Protein AF-A0A2V8TPU8-F1 (afdb_monomer_lite)

Sequence (215 aa):
ECVEGFLWSLACDETYRRIGLKLYDRFPVDLFAVYFGGVDVASHRFWKFAHPDAMPYGVSPRETAVLGRVIDEYYVYVDGLLGEYLDRLGPGDTLVVLSDHGFKPVLFPGKPTTSGHHRLEGIIGFYGRGVKAGGKIGDAGLLDVLPTLLDLLDVPIAKDLEGHVMRDALDEDFKKRHPPSVVDTYGGVERPAAPTQTELDRNVLERLRSLGYIN

pLDDT: mean 90.1, std 12.85, range [44.56, 98.5]

Structure (mmCIF, N/CA/C/O backbone):
data_AF-A0A2V8TPU8-F1
#
_entry.id   AF-A0A2V8TPU8-F1
#
loop_
_atom_site.group_PDB
_atom_site.id
_atom_site.type_symbol
_atom_site.label_atom_id
_atom_site.label_alt_id
_atom_site.label_comp_id
_atom_site.label_asym_id
_atom_site.label_entity_id
_atom_site.label_seq_id
_atom_site.pdbx_PDB_ins_code
_atom_site.Cartn_x
_atom_site.Cartn_y
_atom_site.Cartn_z
_atom_site.occupancy
_atom_site.B_iso_or_equiv
_atom_site.auth_seq_id
_atom_site.auth_comp_id
_atom_site.auth_asym_id
_atom_site.auth_atom_id
_atom_site.pdbx_PDB_model_num
ATOM 1 N N . GLU A 1 1 ? 22.116 -6.764 -15.577 1.00 79.69 1 GLU A N 1
ATOM 2 C CA . GLU A 1 1 ? 21.932 -5.657 -14.614 1.00 79.69 1 GLU A CA 1
ATOM 3 C C . GLU A 1 1 ? 20.493 -5.441 -14.120 1.00 79.69 1 GLU A C 1
ATOM 5 O O . GLU A 1 1 ? 20.247 -5.774 -12.968 1.00 79.69 1 GLU A O 1
ATOM 10 N N . CYS A 1 2 ? 19.526 -4.928 -14.913 1.00 84.44 2 CYS A N 1
ATOM 11 C CA . CYS A 1 2 ? 18.152 -4.689 -14.401 1.00 84.44 2 CYS A CA 1
ATOM 12 C C . CYS A 1 2 ? 17.518 -5.947 -13.786 1.00 84.44 2 CYS A C 1
ATOM 14 O O . CYS A 1 2 ? 16.989 -5.879 -12.683 1.00 84.44 2 CYS A O 1
ATOM 16 N N . VAL A 1 3 ? 17.616 -7.088 -14.475 1.00 87.56 3 VAL A N 1
ATOM 17 C CA . VAL A 1 3 ? 17.074 -8.373 -14.003 1.00 87.56 3 VAL A CA 1
ATOM 18 C C . VAL A 1 3 ? 17.790 -8.852 -12.738 1.00 87.56 3 VAL A C 1
ATOM 20 O O . VAL A 1 3 ? 17.139 -9.159 -11.749 1.00 87.56 3 VAL A O 1
ATOM 23 N N . GLU A 1 4 ? 19.122 -8.857 -12.722 1.00 86.94 4 GLU A N 1
ATOM 24 C CA . GLU A 1 4 ? 19.905 -9.317 -11.562 1.00 86.94 4 GLU A CA 1
ATOM 25 C C . GLU A 1 4 ? 19.620 -8.481 -10.309 1.00 86.94 4 GLU A C 1
ATOM 27 O O . GLU A 1 4 ? 19.392 -9.034 -9.236 1.00 86.94 4 GLU A O 1
ATOM 32 N N . GLY A 1 5 ? 19.549 -7.152 -10.449 1.00 81.19 5 GLY A N 1
ATOM 33 C CA . GLY A 1 5 ? 19.227 -6.249 -9.344 1.00 81.19 5 GLY A CA 1
ATOM 34 C C . GLY A 1 5 ? 17.760 -6.286 -8.899 1.00 81.19 5 GLY A C 1
ATOM 35 O O . GLY A 1 5 ? 17.416 -5.665 -7.896 1.00 81.19 5 GLY A O 1
ATOM 36 N N . PHE A 1 6 ? 16.901 -6.981 -9.644 1.00 91.50 6 PHE A N 1
ATOM 37 C CA . PHE A 1 6 ? 15.493 -7.205 -9.327 1.00 91.50 6 PHE A CA 1
ATOM 38 C C . PHE A 1 6 ? 15.260 -8.539 -8.604 1.00 91.50 6 PHE A C 1
ATOM 40 O O . PHE A 1 6 ? 14.419 -8.598 -7.709 1.00 91.50 6 PHE A O 1
ATOM 47 N N . LEU A 1 7 ? 16.038 -9.584 -8.917 1.00 91.88 7 LEU A N 1
ATOM 48 C CA . LEU A 1 7 ? 15.889 -10.916 -8.310 1.00 91.88 7 LEU A CA 1
ATOM 49 C C . LEU A 1 7 ? 15.962 -10.892 -6.778 1.00 91.88 7 LEU A C 1
ATOM 51 O O . LEU A 1 7 ? 15.219 -11.617 -6.121 1.00 91.88 7 LEU A O 1
ATOM 55 N N . TRP A 1 8 ? 16.815 -10.035 -6.208 1.00 92.38 8 TRP A N 1
ATOM 56 C CA . TRP A 1 8 ? 16.877 -9.830 -4.758 1.00 92.38 8 TRP A CA 1
ATOM 57 C C . TRP A 1 8 ? 15.529 -9.373 -4.184 1.00 92.38 8 TRP A C 1
ATOM 59 O O . TRP A 1 8 ? 15.087 -9.908 -3.173 1.00 92.38 8 TRP A O 1
ATOM 69 N N . SER A 1 9 ? 14.846 -8.439 -4.851 1.00 92.31 9 SER A N 1
ATOM 70 C CA . SER A 1 9 ? 13.572 -7.903 -4.366 1.00 92.31 9 SER A CA 1
ATOM 71 C C . SER A 1 9 ? 12.464 -8.945 -4.427 1.00 92.31 9 SER A C 1
ATOM 73 O O . SER A 1 9 ? 11.684 -9.063 -3.489 1.00 92.31 9 SER A O 1
ATOM 75 N N . LEU A 1 10 ? 12.434 -9.744 -5.497 1.00 94.75 10 LEU A N 1
ATOM 76 C CA . LEU A 1 10 ? 11.518 -10.877 -5.602 1.00 94.75 10 LEU A CA 1
ATOM 77 C C . LEU A 1 10 ? 11.761 -11.905 -4.487 1.00 94.75 10 LEU A C 1
ATOM 79 O O . LEU A 1 10 ? 10.810 -12.382 -3.874 1.00 94.75 10 LEU A O 1
ATOM 83 N N . ALA A 1 11 ? 13.024 -12.215 -4.184 1.00 95.88 11 ALA A N 1
ATOM 84 C CA . ALA A 1 11 ? 13.369 -13.120 -3.090 1.00 95.88 11 ALA A CA 1
ATOM 85 C C . ALA A 1 11 ? 12.986 -12.553 -1.709 1.00 95.88 11 ALA A C 1
ATOM 87 O O . ALA A 1 11 ? 12.546 -13.310 -0.839 1.00 95.88 11 ALA A O 1
ATOM 88 N N . CYS A 1 12 ? 13.127 -11.239 -1.503 1.00 95.50 12 CYS A N 1
ATOM 89 C CA . CYS A 1 12 ? 12.674 -10.559 -0.291 1.00 95.50 12 CYS A CA 1
ATOM 90 C C . CYS A 1 12 ? 11.156 -10.654 -0.121 1.00 95.50 12 CYS A C 1
ATOM 92 O O . CYS A 1 12 ? 10.712 -11.110 0.929 1.00 95.50 12 CYS A O 1
ATOM 94 N N . ASP A 1 13 ? 10.373 -10.316 -1.147 1.00 97.31 13 ASP A N 1
ATOM 95 C CA . ASP A 1 13 ? 8.909 -10.364 -1.059 1.00 97.31 13 ASP A CA 1
ATOM 96 C C . ASP A 1 13 ? 8.398 -11.800 -0.852 1.00 97.31 13 ASP A C 1
ATOM 98 O O . ASP A 1 13 ? 7.512 -12.019 -0.031 1.00 97.31 13 ASP A O 1
ATOM 102 N N . GLU A 1 14 ? 9.002 -12.811 -1.487 1.00 97.75 14 GLU A N 1
ATOM 103 C CA . GLU A 1 14 ? 8.671 -14.223 -1.223 1.00 97.75 14 GLU A CA 1
ATOM 104 C C . GLU A 1 14 ? 9.040 -14.649 0.213 1.00 97.75 14 GLU A C 1
ATOM 106 O O . GLU A 1 14 ? 8.333 -15.433 0.854 1.00 97.75 14 GLU A O 1
ATOM 111 N N . THR A 1 15 ? 10.133 -14.113 0.759 1.00 97.75 15 THR A N 1
ATOM 112 C CA . THR A 1 15 ? 10.514 -14.345 2.160 1.00 97.75 15 THR A CA 1
ATOM 113 C C . THR A 1 15 ? 9.493 -13.715 3.107 1.00 97.75 15 THR A C 1
ATOM 115 O O . THR A 1 15 ? 9.029 -14.378 4.040 1.00 97.75 15 THR A O 1
ATOM 118 N N . TYR A 1 16 ? 9.100 -12.465 2.853 1.00 97.75 16 TYR A N 1
ATOM 119 C CA . TYR A 1 16 ? 8.099 -11.749 3.642 1.00 97.75 16 TYR A CA 1
ATOM 120 C C . TYR A 1 16 ? 6.718 -12.377 3.535 1.00 97.75 16 TYR A C 1
ATOM 122 O O . TYR A 1 16 ? 6.052 -12.499 4.557 1.00 97.75 16 TYR A O 1
ATOM 130 N N . ARG A 1 17 ? 6.331 -12.888 2.363 1.00 98.00 17 ARG A N 1
ATOM 131 C CA . ARG A 1 17 ? 5.113 -13.682 2.181 1.00 98.00 17 ARG A CA 1
ATOM 132 C C . ARG A 1 17 ? 5.113 -14.886 3.119 1.00 98.00 17 ARG A C 1
ATOM 134 O O . ARG A 1 17 ? 4.208 -15.040 3.933 1.00 98.00 17 ARG A O 1
ATOM 141 N N . ARG A 1 18 ? 6.142 -15.739 3.052 1.00 98.31 18 ARG A N 1
ATOM 142 C CA . ARG A 1 18 ? 6.198 -16.985 3.844 1.00 98.31 18 ARG A CA 1
ATOM 143 C C . ARG A 1 18 ? 6.242 -16.728 5.344 1.00 98.31 18 ARG A C 1
ATOM 145 O O . ARG A 1 18 ? 5.566 -17.417 6.107 1.00 98.31 18 ARG A O 1
ATOM 152 N N . ILE A 1 19 ? 7.065 -15.773 5.774 1.00 98.25 19 ILE A N 1
ATOM 153 C CA . ILE A 1 19 ? 7.165 -15.403 7.189 1.00 98.25 19 ILE A CA 1
ATOM 154 C C . ILE A 1 19 ? 5.858 -14.757 7.640 1.00 98.25 19 ILE A C 1
ATOM 156 O O . ILE A 1 19 ? 5.322 -15.150 8.670 1.00 98.25 19 ILE A O 1
ATOM 160 N N . GLY A 1 20 ? 5.332 -13.821 6.854 1.00 98.06 20 GLY A N 1
ATOM 161 C CA . GLY A 1 20 ? 4.106 -13.093 7.135 1.00 98.06 20 GLY A CA 1
ATOM 162 C C . GLY A 1 20 ? 2.920 -14.030 7.322 1.00 98.06 20 GLY A C 1
ATOM 163 O O . GLY A 1 20 ? 2.297 -13.990 8.375 1.00 98.06 20 GLY A O 1
ATOM 164 N N . LEU A 1 21 ? 2.664 -14.932 6.372 1.00 97.94 21 LEU A N 1
ATOM 165 C CA . LEU A 1 21 ? 1.588 -15.926 6.484 1.00 97.94 21 LEU A CA 1
ATOM 166 C C . LEU A 1 21 ? 1.769 -16.828 7.708 1.00 97.94 21 LEU A C 1
ATOM 168 O O . LEU A 1 21 ? 0.827 -17.057 8.457 1.00 97.94 21 LEU A O 1
ATOM 172 N N . LYS A 1 22 ? 2.997 -17.284 7.980 1.00 98.19 22 LYS A N 1
ATOM 173 C CA . LYS A 1 22 ? 3.276 -18.105 9.166 1.00 98.19 22 LYS A CA 1
ATOM 174 C C . LYS A 1 22 ? 3.030 -17.357 10.479 1.00 98.19 22 LYS A C 1
ATOM 176 O O . LYS A 1 22 ? 2.625 -17.982 11.455 1.00 98.19 22 LYS A O 1
ATOM 181 N N . LEU A 1 23 ? 3.349 -16.064 10.540 1.00 98.06 23 LEU A N 1
ATOM 182 C CA . LEU A 1 23 ? 3.097 -15.237 11.719 1.00 98.06 23 LEU A CA 1
ATOM 183 C C . LEU A 1 23 ? 1.601 -14.957 11.874 1.00 98.06 23 LEU A C 1
ATOM 185 O O . LEU A 1 23 ? 1.092 -15.114 12.980 1.00 98.06 23 LEU A O 1
ATOM 189 N N . TYR A 1 24 ? 0.919 -14.630 10.776 1.00 97.31 24 TYR A N 1
ATOM 190 C CA . TYR A 1 24 ? -0.522 -14.395 10.727 1.00 97.31 24 TYR A CA 1
ATOM 191 C C . TYR A 1 24 ? -1.308 -15.617 11.220 1.00 97.31 24 TYR A C 1
ATOM 193 O O . TYR A 1 24 ? -2.112 -15.509 12.137 1.00 97.31 24 TYR A O 1
ATOM 201 N N . ASP A 1 25 ? -0.988 -16.807 10.702 1.00 96.06 25 ASP A N 1
ATOM 202 C CA . ASP A 1 25 ? -1.668 -18.055 11.075 1.00 96.06 25 ASP A CA 1
ATOM 203 C C . ASP A 1 25 ? -1.378 -18.486 12.528 1.00 96.06 25 ASP A C 1
ATOM 205 O O . ASP A 1 25 ? -2.103 -19.298 13.105 1.00 96.06 25 ASP A O 1
ATOM 209 N N . ARG A 1 26 ? -0.284 -17.997 13.130 1.00 97.44 26 ARG A N 1
ATOM 210 C CA . ARG A 1 26 ? 0.189 -18.453 14.447 1.00 97.44 26 ARG A CA 1
ATOM 211 C C . ARG A 1 26 ? -0.215 -17.541 15.596 1.00 97.44 26 ARG A C 1
ATOM 213 O O . ARG A 1 26 ? -0.401 -18.041 16.707 1.00 97.44 26 ARG A O 1
ATOM 220 N N . PHE A 1 27 ? -0.243 -16.232 15.378 1.00 96.56 27 PHE A N 1
ATOM 221 C CA . PHE A 1 27 ? -0.389 -15.257 16.451 1.00 96.56 27 PHE A CA 1
ATOM 222 C C . PHE A 1 27 ? -1.703 -14.486 16.304 1.00 96.56 27 PHE A C 1
ATOM 224 O O . PHE A 1 27 ? -1.847 -13.740 15.340 1.00 96.56 27 PHE A O 1
ATOM 231 N N . PRO A 1 28 ? -2.636 -14.610 17.267 1.00 93.06 28 PRO A N 1
ATOM 232 C CA . PRO A 1 28 ? -3.817 -13.762 17.297 1.00 93.06 28 PRO A CA 1
ATOM 233 C C . PRO A 1 28 ? -3.394 -12.361 17.748 1.00 93.06 28 PRO A C 1
ATOM 235 O O . PRO A 1 28 ? -2.993 -12.168 18.896 1.00 93.06 28 PRO A O 1
ATOM 238 N N . VAL A 1 29 ? -3.436 -11.403 16.829 1.00 95.62 29 VAL A N 1
ATOM 239 C CA . VAL A 1 29 ? -3.105 -9.997 17.081 1.00 95.62 29 VAL A CA 1
ATOM 240 C C . VAL A 1 29 ? -4.259 -9.116 16.625 1.00 95.62 29 VAL A C 1
ATOM 242 O O . VAL A 1 29 ? -4.926 -9.442 15.647 1.00 95.62 29 VAL A O 1
ATOM 245 N N . ASP A 1 30 ? -4.464 -7.986 17.300 1.00 95.75 30 ASP A N 1
ATOM 246 C CA . ASP A 1 30 ? -5.492 -7.012 16.908 1.00 95.75 30 ASP A CA 1
ATOM 247 C C . ASP A 1 30 ? -5.081 -6.220 15.654 1.00 95.75 30 ASP A C 1
ATOM 249 O O . ASP A 1 30 ? -5.927 -5.772 14.887 1.00 95.75 30 AS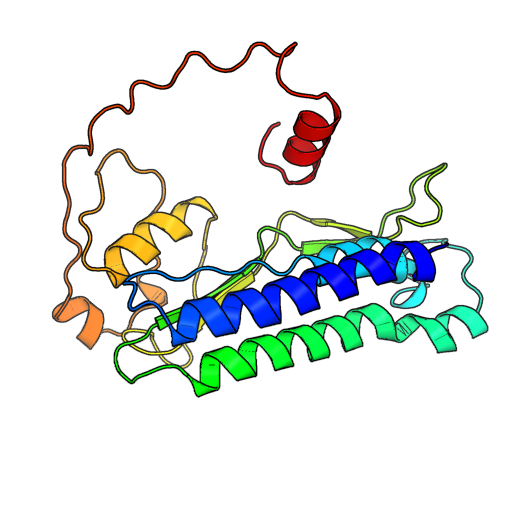P A O 1
ATOM 253 N N . LEU A 1 31 ? -3.770 -6.088 15.407 1.00 97.06 31 LEU A N 1
ATOM 254 C CA . LEU A 1 31 ? -3.202 -5.465 14.213 1.00 97.06 31 LEU A CA 1
ATOM 255 C C . LEU A 1 31 ? -2.049 -6.311 13.666 1.00 97.06 31 LEU A C 1
ATOM 257 O O . LEU A 1 31 ? -1.047 -6.537 14.347 1.00 97.06 31 LEU A O 1
ATOM 261 N N . PHE A 1 32 ? -2.166 -6.715 12.403 1.00 97.69 32 PHE A N 1
ATOM 262 C CA . PHE A 1 32 ? -1.094 -7.348 11.642 1.00 97.69 32 PHE A CA 1
ATOM 263 C C . PHE A 1 32 ? -0.738 -6.485 10.431 1.00 97.69 32 PHE A C 1
ATOM 265 O O . PHE A 1 32 ? -1.624 -6.056 9.696 1.00 97.69 32 PHE A O 1
ATOM 272 N N . ALA A 1 33 ? 0.555 -6.261 10.197 1.00 97.38 33 ALA A N 1
ATOM 273 C CA . ALA A 1 33 ? 1.043 -5.512 9.045 1.00 97.38 33 ALA A CA 1
ATOM 274 C C . ALA A 1 33 ? 2.193 -6.257 8.361 1.00 97.38 33 ALA A C 1
ATOM 276 O O . ALA A 1 33 ? 3.093 -6.786 9.015 1.00 97.38 33 ALA A O 1
ATOM 277 N N . VAL A 1 34 ? 2.173 -6.259 7.030 1.00 97.19 34 VAL A N 1
ATOM 278 C CA . VAL A 1 34 ? 3.234 -6.789 6.172 1.00 97.19 34 VAL A CA 1
ATOM 279 C C . VAL A 1 34 ? 3.505 -5.789 5.053 1.00 97.19 34 VAL A C 1
ATOM 281 O O . VAL A 1 34 ? 2.592 -5.114 4.585 1.00 97.19 34 VAL A O 1
ATOM 284 N N . TYR A 1 35 ? 4.766 -5.675 4.647 1.00 96.75 35 TYR A N 1
ATOM 285 C CA . TYR A 1 35 ? 5.213 -4.754 3.608 1.00 96.75 35 TYR A CA 1
ATOM 286 C C . TYR A 1 35 ? 5.881 -5.531 2.472 1.00 96.75 35 TYR A C 1
ATOM 288 O O . TYR A 1 35 ? 6.768 -6.349 2.722 1.00 96.75 35 TYR A O 1
ATOM 296 N N . PHE A 1 36 ? 5.475 -5.231 1.238 1.00 96.88 36 PHE A N 1
ATOM 297 C CA . PHE A 1 36 ? 6.052 -5.772 0.009 1.00 96.88 36 PHE A CA 1
ATOM 298 C C . PHE A 1 36 ? 6.640 -4.623 -0.808 1.00 96.88 36 PHE A C 1
ATOM 300 O O . PHE A 1 3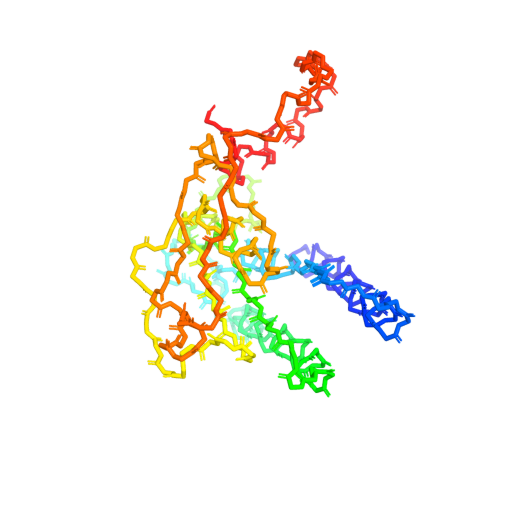6 ? 5.932 -3.685 -1.169 1.00 96.88 36 PHE A O 1
ATOM 307 N N . GLY A 1 37 ? 7.946 -4.680 -1.068 1.00 95.25 37 GLY A N 1
ATOM 308 C CA . GLY A 1 37 ? 8.686 -3.579 -1.693 1.00 95.25 37 GLY A CA 1
ATOM 309 C C . GLY A 1 37 ? 8.923 -3.762 -3.190 1.00 95.25 37 GLY A C 1
ATOM 310 O O . GLY A 1 37 ? 9.474 -2.879 -3.846 1.00 95.25 37 GLY A O 1
ATOM 311 N N . GLY A 1 38 ? 8.565 -4.909 -3.762 1.00 95.88 38 GLY A N 1
ATOM 312 C CA . GLY A 1 38 ? 9.016 -5.254 -5.100 1.00 95.88 38 GLY A CA 1
ATOM 313 C C . GLY A 1 38 ? 8.381 -4.459 -6.234 1.00 95.88 38 GLY A C 1
ATOM 314 O O . GLY A 1 38 ? 9.036 -4.284 -7.260 1.00 95.88 38 GLY A O 1
ATOM 315 N N . VAL A 1 39 ? 7.183 -3.894 -6.046 1.00 96.38 39 VAL A N 1
ATOM 316 C CA . VAL A 1 39 ? 6.581 -2.967 -7.023 1.00 96.38 39 VAL A CA 1
ATOM 317 C C . VAL A 1 39 ? 7.432 -1.704 -7.175 1.00 96.38 39 VAL A C 1
ATOM 319 O O . VAL A 1 39 ? 7.628 -1.243 -8.300 1.00 96.38 39 VAL A O 1
ATOM 322 N N . ASP A 1 40 ? 7.994 -1.178 -6.082 1.00 96.06 40 ASP A N 1
ATOM 323 C CA . ASP A 1 40 ? 8.909 -0.031 -6.117 1.00 96.06 40 ASP A CA 1
ATOM 324 C C . ASP A 1 40 ? 10.171 -0.373 -6.921 1.00 96.06 40 ASP A C 1
ATOM 326 O O . ASP A 1 40 ? 10.497 0.289 -7.911 1.00 96.06 40 ASP A O 1
ATOM 330 N N . VAL A 1 41 ? 10.828 -1.484 -6.579 1.00 95.88 41 VAL A N 1
ATOM 331 C CA . VAL A 1 41 ? 12.054 -1.922 -7.262 1.00 95.88 41 VAL A CA 1
ATOM 332 C C . VAL A 1 41 ? 11.801 -2.221 -8.742 1.00 95.88 41 VAL A C 1
ATOM 334 O O . VAL A 1 41 ? 12.613 -1.845 -9.597 1.00 95.88 41 VAL A O 1
ATOM 337 N N . ALA A 1 42 ? 10.682 -2.875 -9.066 1.00 97.12 42 ALA A N 1
ATOM 338 C CA . ALA A 1 42 ? 10.278 -3.139 -10.441 1.00 97.12 42 ALA A CA 1
ATOM 339 C C . ALA A 1 42 ? 10.047 -1.826 -11.203 1.00 97.12 42 ALA A C 1
ATOM 341 O O . ALA A 1 42 ? 10.554 -1.649 -12.313 1.00 97.12 42 ALA A O 1
ATOM 342 N N . SER A 1 43 ? 9.362 -0.868 -10.583 1.00 97.00 43 SER A N 1
ATOM 343 C CA . SER A 1 43 ? 9.047 0.420 -11.198 1.00 97.00 43 SER A CA 1
ATOM 344 C C . SER A 1 43 ? 10.292 1.275 -11.427 1.00 97.00 43 SER A C 1
ATOM 346 O O . SER A 1 43 ? 10.448 1.827 -12.514 1.00 97.00 43 SER A O 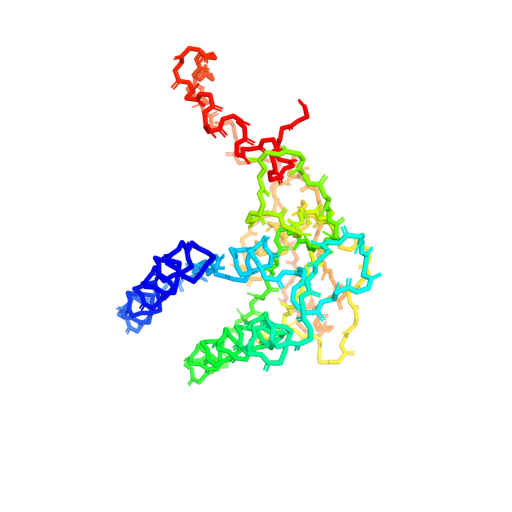1
ATOM 348 N N . HIS A 1 44 ? 11.259 1.322 -10.502 1.00 96.00 44 HIS A N 1
ATOM 349 C CA . HIS A 1 44 ? 12.547 1.984 -10.772 1.00 96.00 44 HIS A CA 1
ATOM 350 C C . HIS A 1 44 ? 13.250 1.355 -11.981 1.00 96.00 44 HIS A C 1
ATOM 352 O O . HIS A 1 44 ? 13.728 2.068 -12.868 1.00 96.00 44 HIS A O 1
ATOM 358 N N . ARG A 1 45 ? 13.305 0.019 -12.041 1.00 95.81 45 ARG A N 1
ATOM 359 C CA . ARG A 1 45 ? 14.166 -0.715 -12.984 1.00 95.81 45 ARG A CA 1
ATOM 360 C C . ARG A 1 45 ? 13.592 -0.913 -14.377 1.00 95.81 45 ARG A C 1
ATOM 362 O O . ARG A 1 45 ? 14.374 -0.958 -15.333 1.00 95.81 45 ARG A O 1
ATOM 369 N N . PHE A 1 46 ? 12.272 -1.048 -14.493 1.00 97.44 46 PHE A N 1
ATOM 370 C CA . PHE A 1 46 ? 11.624 -1.501 -15.723 1.00 97.44 46 PHE A CA 1
ATOM 371 C C . PHE A 1 46 ? 10.700 -0.475 -16.385 1.00 97.44 46 PHE A C 1
ATOM 373 O O . PHE A 1 46 ? 10.215 -0.747 -17.482 1.00 97.44 46 PHE A O 1
ATOM 380 N N . TRP A 1 47 ? 10.523 0.722 -15.807 1.00 97.69 47 TRP A N 1
ATOM 381 C CA . TRP A 1 47 ? 9.642 1.759 -16.367 1.00 97.69 47 TRP A CA 1
ATOM 382 C C . TRP A 1 47 ? 9.929 2.066 -17.836 1.00 97.69 47 TRP A C 1
ATOM 384 O O . TRP A 1 47 ? 9.009 2.131 -18.643 1.00 97.69 47 TRP A O 1
ATOM 394 N N . LYS A 1 48 ? 11.209 2.185 -18.213 1.00 96.75 48 LYS A N 1
ATOM 395 C CA . LYS A 1 48 ? 11.611 2.441 -19.607 1.00 96.75 48 LYS A CA 1
ATOM 396 C C . LYS A 1 48 ? 11.194 1.349 -20.591 1.00 96.75 48 LYS A C 1
ATOM 398 O O . LYS A 1 48 ? 11.075 1.625 -21.776 1.00 96.75 48 LYS A O 1
ATOM 403 N N . PHE A 1 49 ? 11.020 0.112 -20.130 1.00 97.44 49 PHE A N 1
ATOM 404 C CA . PHE A 1 49 ? 10.578 -0.984 -20.990 1.00 97.44 49 PHE A CA 1
ATOM 405 C C . PHE A 1 49 ? 9.054 -1.021 -21.090 1.00 97.44 49 PHE A C 1
ATOM 407 O O . PHE A 1 49 ? 8.544 -1.302 -22.170 1.00 97.44 49 PHE A O 1
ATOM 414 N N . ALA A 1 50 ? 8.348 -0.732 -19.990 1.00 97.31 50 ALA A N 1
ATOM 415 C CA . ALA A 1 50 ? 6.885 -0.684 -19.937 1.00 97.31 50 ALA A CA 1
ATOM 416 C C . ALA A 1 50 ? 6.309 0.541 -20.667 1.00 97.31 50 ALA A C 1
ATOM 418 O O . ALA A 1 50 ? 5.283 0.459 -21.338 1.00 97.31 50 ALA A O 1
ATOM 419 N N . HIS A 1 51 ? 7.006 1.674 -20.578 1.00 97.12 51 HIS A N 1
ATOM 420 C CA . HIS A 1 51 ? 6.607 2.953 -21.159 1.00 97.12 51 HIS A CA 1
ATOM 421 C C . HIS A 1 51 ? 7.773 3.575 -21.950 1.00 97.12 51 HIS A C 1
ATOM 423 O O . HIS A 1 51 ? 8.315 4.608 -21.542 1.00 97.12 51 HIS A O 1
ATOM 429 N N . PRO A 1 52 ? 8.192 2.960 -23.075 1.00 96.69 52 PRO A N 1
ATOM 430 C CA . PRO A 1 52 ? 9.370 3.393 -23.832 1.00 96.69 52 PRO A CA 1
ATOM 431 C C . PRO A 1 52 ? 9.240 4.808 -24.402 1.00 96.69 52 PRO A C 1
ATOM 433 O O . PRO A 1 52 ? 10.251 5.489 -24.549 1.00 96.69 52 PRO A O 1
ATOM 436 N N . ASP A 1 53 ? 8.013 5.273 -24.641 1.00 96.12 53 ASP A N 1
ATOM 437 C CA . ASP A 1 53 ? 7.733 6.604 -25.188 1.00 96.12 53 ASP A CA 1
ATOM 438 C C . ASP A 1 53 ? 7.631 7.703 -24.113 1.00 96.12 53 ASP A C 1
ATOM 440 O O . ASP A 1 53 ? 7.454 8.875 -24.442 1.00 96.12 53 ASP A O 1
ATOM 444 N N . ALA A 1 54 ? 7.738 7.364 -22.820 1.00 96.38 54 ALA A N 1
ATOM 445 C CA . ALA A 1 54 ? 7.561 8.340 -21.741 1.00 96.38 54 ALA A CA 1
ATOM 446 C C . ALA A 1 54 ? 8.737 9.329 -21.601 1.00 96.38 54 ALA A C 1
ATOM 448 O O . ALA A 1 54 ? 8.547 10.434 -21.096 1.00 96.38 54 ALA A O 1
ATOM 449 N N . MET A 1 55 ? 9.940 8.935 -22.033 1.00 95.81 55 MET A N 1
ATOM 450 C CA . MET A 1 55 ? 11.180 9.729 -22.077 1.00 95.81 55 MET A CA 1
ATOM 451 C C . MET A 1 55 ? 12.091 9.169 -23.187 1.00 95.81 55 MET A C 1
ATOM 453 O O . MET A 1 55 ? 11.892 8.031 -23.611 1.00 95.81 55 MET A O 1
ATOM 457 N N . PRO A 1 56 ? 13.140 9.888 -23.635 1.00 94.56 56 PRO A N 1
ATOM 458 C CA . PRO A 1 56 ? 14.095 9.378 -24.625 1.00 94.56 56 PRO A CA 1
ATOM 459 C C . PRO A 1 56 ? 15.062 8.334 -24.025 1.00 94.56 56 PRO A C 1
ATOM 461 O O . PRO A 1 56 ? 16.269 8.548 -23.949 1.00 94.56 56 PRO A O 1
ATOM 464 N N . TYR A 1 57 ? 14.536 7.188 -23.583 1.00 93.94 57 TYR A N 1
ATOM 465 C CA . TYR A 1 57 ? 15.303 6.124 -22.926 1.00 93.94 57 TYR A CA 1
ATOM 466 C C . TYR A 1 57 ? 16.233 5.343 -23.863 1.00 93.94 57 TYR A C 1
ATOM 468 O O . TYR A 1 57 ? 17.169 4.702 -23.388 1.00 93.94 57 TYR A O 1
ATOM 476 N N . GLY A 1 58 ? 15.953 5.350 -25.171 1.00 92.31 58 GLY A N 1
ATOM 477 C CA . GLY A 1 58 ? 16.722 4.594 -26.165 1.00 92.31 58 GLY A CA 1
ATOM 478 C C . GLY A 1 58 ? 16.538 3.074 -26.077 1.00 92.31 58 GLY A C 1
ATOM 479 O O . GLY A 1 58 ? 17.471 2.332 -26.365 1.00 92.31 58 GLY A O 1
ATOM 480 N N . VAL A 1 59 ? 15.359 2.610 -25.651 1.00 94.44 59 VAL A N 1
ATOM 481 C CA . VAL A 1 59 ? 15.034 1.180 -25.521 1.00 94.44 59 VAL A CA 1
ATOM 482 C C . VAL A 1 59 ? 14.687 0.582 -26.883 1.00 94.44 59 VAL A C 1
ATOM 484 O O . VAL A 1 59 ? 13.930 1.169 -27.655 1.00 94.44 59 VAL A O 1
ATOM 487 N N . SER A 1 60 ? 15.226 -0.599 -27.188 1.00 96.00 60 SER A N 1
ATOM 488 C CA . SER A 1 60 ? 14.909 -1.301 -28.433 1.00 96.00 60 SER A CA 1
ATOM 489 C C . SER A 1 60 ? 13.533 -1.990 -28.379 1.00 96.00 60 SER A C 1
ATOM 491 O O . SER A 1 60 ? 13.128 -2.474 -27.319 1.00 96.00 60 SER A O 1
ATOM 493 N N . PRO A 1 61 ? 12.842 -2.175 -29.524 1.00 96.38 61 PRO A N 1
ATOM 494 C CA . PRO A 1 61 ? 11.575 -2.915 -29.564 1.00 96.38 61 PRO A CA 1
ATOM 495 C C . PRO A 1 61 ? 11.669 -4.332 -28.979 1.00 96.38 61 PRO A C 1
ATOM 497 O O . PRO A 1 61 ? 10.717 -4.834 -28.385 1.00 96.38 61 PRO A O 1
ATOM 500 N N . ARG A 1 62 ? 12.835 -4.981 -29.113 1.00 96.88 62 ARG A N 1
ATOM 501 C CA . ARG A 1 62 ? 13.089 -6.310 -28.544 1.00 96.88 62 ARG A CA 1
ATOM 502 C C . ARG A 1 62 ? 13.101 -6.288 -27.017 1.00 96.88 62 ARG A C 1
ATOM 504 O O . ARG A 1 62 ? 12.565 -7.202 -26.402 1.00 96.88 62 ARG A O 1
ATOM 511 N N . GLU A 1 63 ? 13.716 -5.281 -26.405 1.00 95.50 63 GLU A N 1
ATOM 512 C CA . GLU A 1 63 ? 13.737 -5.149 -24.946 1.00 95.50 63 GLU A CA 1
ATOM 513 C C . GLU A 1 63 ? 12.339 -4.869 -24.396 1.00 95.50 63 GLU A C 1
ATOM 515 O O . GLU A 1 63 ? 11.938 -5.516 -23.433 1.00 95.50 63 GLU A O 1
ATOM 520 N N . THR A 1 64 ? 11.561 -3.996 -25.043 1.00 96.69 64 THR A N 1
ATOM 521 C CA . THR A 1 64 ? 10.145 -3.777 -24.700 1.00 96.69 64 THR A CA 1
ATOM 522 C C . THR A 1 64 ? 9.333 -5.067 -24.802 1.00 96.69 64 THR A C 1
ATOM 524 O O . THR A 1 64 ? 8.585 -5.388 -23.884 1.00 96.69 64 THR A O 1
ATOM 527 N N . ALA A 1 65 ? 9.515 -5.862 -25.862 1.00 97.00 65 ALA A N 1
ATOM 528 C CA . ALA A 1 65 ? 8.790 -7.122 -26.030 1.00 97.00 65 ALA A CA 1
ATOM 529 C C . ALA A 1 65 ? 9.075 -8.152 -24.918 1.00 97.00 65 ALA A C 1
ATOM 531 O O . ALA A 1 65 ? 8.204 -8.950 -24.588 1.00 97.00 65 ALA A O 1
ATOM 532 N N . VAL A 1 66 ? 10.284 -8.146 -24.345 1.00 96.31 66 VAL A N 1
ATOM 533 C CA . VAL A 1 66 ? 10.694 -9.103 -23.302 1.00 96.31 66 VAL A CA 1
ATOM 534 C C . VAL A 1 66 ? 10.419 -8.576 -21.892 1.00 96.31 66 VAL A C 1
ATOM 536 O O . VAL A 1 66 ? 10.030 -9.343 -21.017 1.00 96.31 66 VAL A O 1
ATOM 539 N N . LEU A 1 67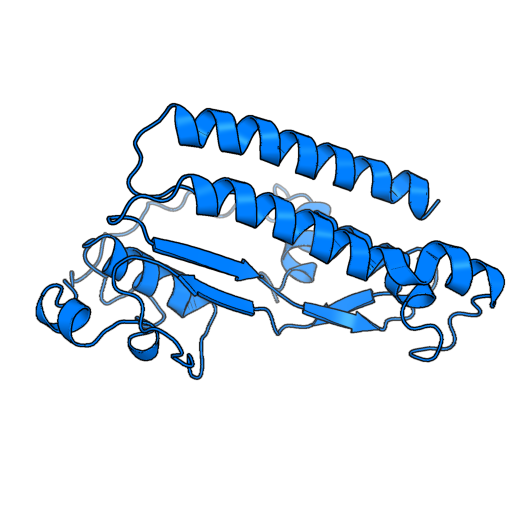 ? 10.642 -7.282 -21.653 1.00 97.06 67 LEU A N 1
ATOM 540 C CA . LEU A 1 67 ? 10.679 -6.687 -20.313 1.00 97.06 67 LEU A CA 1
ATOM 541 C C . LEU A 1 67 ? 9.523 -5.722 -20.036 1.00 97.06 67 LEU A C 1
ATOM 543 O O . LEU A 1 67 ? 9.338 -5.312 -18.893 1.00 97.06 67 LEU A O 1
ATOM 547 N N . GLY A 1 68 ? 8.740 -5.353 -21.052 1.00 97.31 68 GLY A N 1
ATOM 548 C CA . GLY A 1 68 ? 7.705 -4.325 -20.933 1.00 97.31 68 GLY A CA 1
ATOM 549 C C . GLY A 1 68 ? 6.565 -4.689 -19.988 1.00 97.31 68 GLY A C 1
ATOM 550 O O . GLY A 1 68 ? 5.941 -3.802 -19.426 1.00 97.31 68 GLY A O 1
ATOM 551 N N . ARG A 1 69 ? 6.340 -5.984 -19.744 1.00 98.06 69 ARG A N 1
ATOM 552 C CA . ARG A 1 69 ? 5.293 -6.458 -18.830 1.00 98.06 69 ARG A CA 1
ATOM 553 C C . ARG A 1 69 ? 5.748 -6.634 -17.385 1.00 98.06 69 ARG A C 1
ATOM 555 O O . ARG A 1 69 ? 4.925 -6.961 -16.547 1.00 98.06 69 ARG A O 1
ATOM 562 N N . VAL A 1 70 ? 7.031 -6.443 -17.066 1.00 97.62 70 VAL A N 1
ATOM 563 C CA . VAL A 1 70 ? 7.558 -6.799 -15.734 1.00 97.62 70 VAL A CA 1
ATOM 564 C C . VAL A 1 70 ? 6.835 -6.063 -14.603 1.00 97.62 70 VAL A C 1
ATOM 566 O O . VAL A 1 70 ? 6.574 -6.680 -13.579 1.00 97.62 70 VAL A O 1
ATOM 569 N N . ILE A 1 71 ? 6.487 -4.783 -14.783 1.00 98.00 71 ILE A N 1
ATOM 570 C CA . ILE A 1 71 ? 5.743 -4.013 -13.770 1.00 98.00 71 ILE A CA 1
ATOM 571 C C . ILE A 1 71 ? 4.334 -4.592 -13.586 1.00 98.00 71 ILE A C 1
ATOM 573 O O . ILE A 1 71 ? 3.947 -4.894 -12.459 1.00 98.00 71 ILE A O 1
ATOM 577 N N . ASP A 1 72 ? 3.603 -4.805 -14.681 1.00 98.25 72 ASP A N 1
ATOM 578 C CA . ASP A 1 72 ? 2.237 -5.340 -14.649 1.00 98.25 72 ASP A CA 1
ATOM 579 C C . ASP A 1 72 ? 2.191 -6.744 -14.031 1.00 98.25 72 ASP A C 1
ATOM 581 O O . ASP A 1 72 ? 1.379 -7.012 -13.148 1.00 98.25 72 ASP A O 1
ATOM 585 N N . GLU A 1 73 ? 3.108 -7.632 -14.428 1.00 98.06 73 GLU A N 1
ATOM 586 C CA . GLU A 1 73 ? 3.214 -8.976 -13.846 1.00 98.06 73 GLU A CA 1
ATOM 587 C C . GLU A 1 73 ? 3.581 -8.930 -12.359 1.00 98.06 73 GLU A C 1
ATOM 589 O O . GLU A 1 73 ? 3.176 -9.807 -11.597 1.00 98.06 73 GLU A O 1
ATOM 594 N N . TYR A 1 74 ? 4.321 -7.909 -11.917 1.00 97.94 74 TYR A N 1
ATOM 595 C CA . TYR A 1 74 ? 4.616 -7.746 -10.497 1.00 97.94 74 TYR A CA 1
ATOM 596 C C . TYR A 1 74 ? 3.388 -7.308 -9.700 1.00 97.94 74 TYR A C 1
ATOM 598 O O . TYR A 1 74 ? 3.182 -7.794 -8.590 1.00 97.94 74 TYR A O 1
ATOM 606 N N . TYR A 1 75 ? 2.542 -6.442 -10.264 1.00 98.06 75 TYR A N 1
ATOM 607 C CA . TYR A 1 75 ? 1.243 -6.131 -9.665 1.00 98.06 75 TYR A CA 1
ATOM 608 C C . TYR A 1 75 ? 0.350 -7.373 -9.582 1.00 98.06 75 TYR A C 1
ATOM 610 O O . TYR A 1 75 ? -0.239 -7.603 -8.532 1.00 98.06 75 TYR A O 1
ATOM 618 N N . VAL A 1 76 ? 0.305 -8.210 -10.627 1.00 98.50 76 VAL A N 1
ATOM 619 C CA . VAL A 1 76 ? -0.427 -9.495 -10.600 1.00 98.50 76 VAL A CA 1
ATOM 620 C C . VAL A 1 76 ? 0.120 -10.424 -9.513 1.00 98.50 76 VAL A C 1
ATOM 622 O O . VAL A 1 76 ? -0.644 -11.069 -8.799 1.00 98.50 76 VAL A O 1
ATOM 625 N N . TYR A 1 77 ? 1.443 -10.483 -9.351 1.00 98.06 77 TYR A N 1
ATOM 626 C CA . TYR A 1 77 ? 2.068 -11.251 -8.278 1.00 98.06 77 TYR A CA 1
ATOM 627 C C . TYR A 1 77 ? 1.641 -10.750 -6.889 1.00 98.06 77 TYR A C 1
ATOM 629 O O . TYR A 1 77 ? 1.192 -11.556 -6.077 1.00 98.06 77 TYR A O 1
ATOM 637 N N . VAL A 1 78 ? 1.726 -9.440 -6.628 1.00 97.38 78 VAL A N 1
ATOM 638 C CA . VAL A 1 78 ? 1.328 -8.840 -5.339 1.00 97.38 78 VAL A CA 1
ATOM 639 C C . VAL A 1 78 ? -0.176 -8.973 -5.078 1.00 97.38 78 VAL A C 1
ATOM 641 O O . VAL A 1 78 ? -0.565 -9.221 -3.940 1.00 97.38 78 VAL A O 1
ATOM 644 N N . ASP A 1 79 ? -1.018 -8.883 -6.107 1.00 98.06 79 ASP A N 1
ATOM 645 C CA . ASP A 1 79 ? -2.457 -9.166 -6.009 1.00 98.06 79 ASP A CA 1
ATOM 646 C C . ASP A 1 79 ? -2.719 -10.615 -5.560 1.00 98.06 79 ASP A C 1
ATOM 648 O O . ASP A 1 79 ? -3.521 -10.861 -4.660 1.00 98.06 79 ASP A O 1
ATOM 652 N N . GLY A 1 80 ? -1.952 -11.577 -6.082 1.00 98.25 80 GLY A N 1
ATOM 653 C CA . GLY A 1 80 ? -1.979 -12.959 -5.600 1.00 98.25 80 GLY A CA 1
ATOM 654 C C . GLY A 1 80 ? -1.594 -13.092 -4.122 1.00 98.25 80 GLY A C 1
ATOM 655 O O . GLY A 1 80 ? -2.243 -13.840 -3.390 1.00 98.25 80 GLY A O 1
ATOM 656 N N . LEU A 1 81 ? -0.588 -12.336 -3.660 1.00 97.38 81 LEU A N 1
ATOM 657 C CA . LEU A 1 81 ? -0.209 -12.304 -2.240 1.00 97.38 81 LEU A CA 1
ATOM 658 C C . LEU A 1 81 ? -1.335 -11.738 -1.371 1.00 97.38 81 LEU A C 1
ATOM 660 O O . LEU A 1 81 ? -1.605 -12.259 -0.290 1.00 97.38 81 LEU A O 1
ATOM 664 N N . LEU A 1 82 ? -2.009 -10.686 -1.844 1.00 97.38 82 LEU A N 1
ATOM 665 C CA . LEU A 1 82 ? -3.174 -10.109 -1.177 1.00 97.38 82 LEU A CA 1
ATOM 666 C C . LEU A 1 82 ? -4.313 -11.131 -1.063 1.00 97.38 82 LEU A C 1
ATOM 668 O O . LEU A 1 82 ? -4.932 -11.239 -0.004 1.00 97.38 82 LEU A O 1
ATOM 672 N N . GLY A 1 83 ? -4.540 -11.914 -2.122 1.00 98.19 83 GLY A N 1
ATOM 673 C CA . GLY A 1 83 ? -5.496 -13.021 -2.152 1.00 98.19 83 GLY A CA 1
ATOM 674 C C . GLY A 1 83 ? -5.284 -14.034 -1.025 1.00 98.19 83 GLY A C 1
ATOM 675 O O . GLY A 1 83 ? -6.239 -14.442 -0.372 1.00 98.19 83 GLY A O 1
ATOM 676 N N . GLU A 1 84 ? -4.032 -14.374 -0.709 1.00 98.06 84 GLU A N 1
ATOM 677 C CA . GLU A 1 84 ? -3.730 -15.318 0.376 1.00 98.06 84 GLU A CA 1
ATOM 678 C C . GLU A 1 84 ? -4.114 -14.794 1.765 1.00 98.06 84 GLU A C 1
ATOM 680 O O . GLU A 1 84 ? -4.462 -15.590 2.641 1.00 98.06 84 GLU A O 1
ATOM 685 N N . TYR A 1 85 ? -4.043 -13.479 1.987 1.00 97.69 85 TYR A N 1
ATOM 686 C CA . TYR A 1 85 ? -4.534 -12.863 3.220 1.00 97.69 85 TYR A CA 1
ATOM 687 C C . TYR A 1 85 ? -6.057 -12.738 3.213 1.00 97.69 85 TYR A C 1
ATOM 689 O O . TYR A 1 85 ? -6.682 -13.019 4.231 1.00 97.69 85 TYR A O 1
ATOM 697 N N . LEU A 1 86 ? -6.656 -12.382 2.071 1.00 97.19 86 LEU A N 1
ATOM 698 C CA . LEU A 1 86 ? -8.111 -12.330 1.896 1.00 97.19 86 LEU A CA 1
ATOM 699 C C . LEU A 1 86 ? -8.778 -13.667 2.245 1.00 97.19 86 LEU A C 1
ATOM 701 O O . LEU A 1 86 ? -9.772 -13.670 2.969 1.00 97.19 86 LEU A O 1
ATOM 705 N N . ASP A 1 87 ? -8.196 -14.788 1.813 1.00 97.56 87 ASP A N 1
ATOM 706 C CA . ASP A 1 87 ? -8.685 -16.144 2.105 1.00 97.56 87 ASP A CA 1
ATOM 707 C C . ASP A 1 87 ? -8.672 -16.501 3.604 1.00 97.56 87 ASP A C 1
ATOM 709 O O . ASP A 1 87 ? -9.315 -17.466 4.024 1.00 97.56 87 ASP A O 1
ATOM 713 N N . ARG A 1 88 ? -7.926 -15.746 4.419 1.00 96.31 88 ARG A N 1
ATOM 714 C CA . ARG A 1 88 ? -7.775 -15.965 5.864 1.00 96.31 88 ARG A CA 1
ATOM 715 C C . ARG A 1 88 ? -8.595 -15.005 6.719 1.00 96.31 88 ARG A C 1
ATOM 717 O O . ARG A 1 88 ? -8.673 -15.224 7.926 1.00 96.31 88 ARG A O 1
ATOM 724 N N . LEU A 1 89 ? -9.194 -13.971 6.126 1.00 96.12 89 LEU A N 1
ATOM 725 C CA . LEU A 1 89 ? -9.990 -13.003 6.876 1.00 96.12 89 LEU A CA 1
ATOM 726 C C . LEU A 1 89 ? -11.243 -13.661 7.458 1.00 96.12 89 LEU A C 1
ATOM 728 O O . LEU A 1 89 ? -12.036 -14.296 6.759 1.00 96.12 89 LEU A O 1
ATOM 732 N N . GLY A 1 90 ? -11.457 -13.448 8.749 1.00 95.50 90 GLY A N 1
ATOM 733 C CA . GLY A 1 90 ? -12.713 -13.712 9.425 1.00 95.50 90 GLY A CA 1
ATOM 734 C C . GLY A 1 90 ? -13.729 -12.575 9.246 1.00 95.50 90 GLY A C 1
ATOM 735 O O . GLY A 1 90 ? -13.399 -11.470 8.816 1.00 95.50 90 GLY A O 1
ATOM 736 N N . PRO A 1 91 ? -14.993 -12.791 9.657 1.00 94.88 91 PRO A N 1
ATOM 737 C CA . PRO A 1 91 ? -16.039 -11.761 9.612 1.00 94.88 91 PRO A CA 1
ATOM 738 C C . PRO A 1 91 ? -15.762 -10.562 10.538 1.00 94.88 91 PRO A C 1
ATOM 740 O O . PRO A 1 91 ? -16.443 -9.540 10.446 1.00 94.88 91 PRO A O 1
ATOM 743 N N . GLY A 1 92 ? -14.804 -10.706 11.459 1.00 94.75 92 GLY A N 1
ATOM 744 C CA . GLY A 1 92 ? -14.352 -9.663 12.375 1.00 94.75 92 GLY A CA 1
ATOM 745 C C . GLY A 1 92 ? -13.267 -8.749 11.802 1.00 94.75 92 GLY A C 1
ATOM 746 O O . GLY A 1 92 ? -12.989 -7.708 12.396 1.00 94.75 92 GLY A O 1
ATOM 747 N N . ASP A 1 93 ? -12.682 -9.101 10.660 1.00 97.06 93 ASP A N 1
ATOM 748 C CA . ASP A 1 93 ? -11.426 -8.502 10.225 1.00 97.06 93 ASP A CA 1
ATOM 749 C C . ASP A 1 93 ? -11.647 -7.385 9.210 1.00 97.06 93 ASP A C 1
ATOM 751 O O . ASP A 1 93 ? -12.566 -7.423 8.385 1.00 97.06 93 ASP A O 1
ATOM 755 N N . THR A 1 94 ? -10.761 -6.396 9.253 1.00 97.62 94 THR A N 1
ATOM 756 C CA . THR A 1 94 ? -10.679 -5.323 8.266 1.00 97.62 94 THR A CA 1
ATOM 757 C C . THR A 1 94 ? -9.310 -5.386 7.608 1.00 97.62 94 THR A C 1
ATOM 759 O O . THR A 1 94 ? -8.282 -5.290 8.273 1.00 97.62 94 THR A O 1
ATOM 762 N N . LEU A 1 95 ? -9.293 -5.529 6.291 1.00 97.88 95 LEU A N 1
ATOM 763 C CA . LEU A 1 95 ? -8.097 -5.419 5.474 1.00 97.88 95 LEU A CA 1
ATOM 764 C C . LEU A 1 95 ? -7.916 -3.968 5.039 1.00 97.88 95 LEU A C 1
ATOM 766 O O . LEU A 1 95 ? -8.840 -3.352 4.504 1.00 97.88 95 LEU A O 1
ATOM 770 N N . VAL A 1 96 ? -6.704 -3.453 5.225 1.00 98.00 96 VAL A N 1
ATOM 771 C CA . VAL A 1 96 ? -6.278 -2.144 4.728 1.00 98.00 96 VAL A CA 1
ATOM 772 C C . VAL A 1 96 ? -5.111 -2.359 3.776 1.00 98.00 96 VAL A C 1
ATOM 774 O O . VAL A 1 96 ? -4.103 -2.954 4.149 1.00 98.00 96 VAL A O 1
ATOM 777 N N . VAL A 1 97 ? -5.251 -1.881 2.544 1.00 97.56 97 VAL A N 1
ATOM 778 C CA . VAL A 1 97 ? -4.195 -1.894 1.527 1.00 97.56 97 VAL A CA 1
ATOM 779 C C . VAL A 1 97 ? -3.791 -0.458 1.278 1.00 97.56 97 VAL A C 1
ATOM 781 O O . VAL A 1 97 ? -4.647 0.363 0.962 1.00 97.56 97 VAL A O 1
ATOM 784 N N . LEU A 1 98 ? -2.506 -0.140 1.407 1.00 96.00 98 LEU A N 1
ATOM 785 C CA . LEU A 1 98 ? -2.011 1.203 1.137 1.00 96.00 98 LEU A CA 1
ATOM 786 C C . LEU A 1 98 ? -0.608 1.193 0.531 1.00 96.00 98 LEU A C 1
ATOM 788 O O . LEU A 1 98 ? 0.143 0.236 0.702 1.00 96.00 98 LEU A O 1
ATOM 792 N N . SER A 1 99 ? -0.278 2.274 -0.167 1.00 95.12 99 SER A N 1
ATOM 793 C CA . SER A 1 99 ? 1.052 2.573 -0.703 1.00 95.12 99 SER A CA 1
ATOM 794 C C . SER A 1 99 ? 1.450 3.967 -0.246 1.00 95.12 99 SER A C 1
ATOM 796 O O . SER A 1 99 ? 0.622 4.877 -0.257 1.00 95.12 99 SER A O 1
ATOM 798 N N . ASP A 1 100 ? 2.709 4.135 0.131 1.00 90.69 100 ASP A N 1
ATOM 799 C CA . ASP A 1 100 ? 3.297 5.406 0.555 1.00 90.69 100 ASP A CA 1
ATOM 800 C C . ASP A 1 100 ? 3.414 6.411 -0.596 1.00 90.69 100 ASP A C 1
ATOM 802 O O . ASP A 1 100 ? 3.258 7.612 -0.387 1.00 90.69 100 ASP A O 1
ATOM 806 N N . HIS A 1 101 ? 3.649 5.928 -1.815 1.00 94.62 101 HIS A N 1
ATOM 807 C CA . HIS A 1 101 ? 3.794 6.772 -2.994 1.00 94.62 101 HIS A CA 1
ATOM 808 C C . HIS A 1 101 ? 3.438 6.035 -4.296 1.00 94.62 101 HIS A C 1
ATOM 810 O O . HIS A 1 101 ? 3.091 4.850 -4.304 1.00 94.62 101 HIS A O 1
ATOM 816 N N . GLY A 1 102 ? 3.526 6.751 -5.418 1.00 95.25 102 GLY A N 1
ATOM 817 C CA . GLY A 1 102 ? 3.372 6.218 -6.772 1.00 95.25 102 GLY A CA 1
ATOM 818 C C . GLY A 1 102 ? 4.650 6.379 -7.592 1.00 95.25 102 GLY A C 1
ATOM 819 O O . GLY A 1 102 ? 5.711 6.680 -7.048 1.00 95.25 102 GLY A O 1
ATOM 820 N N . PHE A 1 103 ? 4.547 6.255 -8.920 1.00 96.44 103 PHE A N 1
ATOM 821 C CA . PHE A 1 103 ? 5.679 6.443 -9.832 1.00 96.44 103 PHE A CA 1
ATOM 822 C C . PHE A 1 103 ? 5.413 7.381 -11.015 1.00 96.44 103 PHE A C 1
ATOM 824 O O . PHE A 1 103 ? 4.284 7.547 -11.480 1.00 96.44 103 PHE A O 1
ATOM 831 N N . LYS A 1 104 ? 6.499 7.975 -11.516 1.00 96.06 104 LYS A N 1
ATOM 832 C CA . LYS A 1 104 ? 6.575 8.785 -12.737 1.00 96.06 104 LYS A CA 1
ATOM 833 C C . LYS A 1 104 ? 7.861 8.474 -13.521 1.00 96.06 104 LYS A C 1
ATOM 835 O O . LYS A 1 104 ? 8.847 8.045 -12.915 1.00 96.06 104 LYS A O 1
ATOM 840 N N . PRO A 1 105 ? 7.895 8.720 -14.843 1.00 96.94 105 PRO A N 1
ATOM 841 C CA . PRO A 1 105 ? 9.111 8.554 -15.636 1.00 96.94 105 PRO A CA 1
ATOM 842 C C . PRO A 1 105 ? 10.214 9.535 -15.215 1.00 96.94 105 PRO A C 1
ATOM 844 O O . PRO A 1 105 ? 9.946 10.703 -14.925 1.00 96.94 105 PRO A O 1
ATOM 847 N N . VAL A 1 106 ? 11.468 9.081 -15.248 1.00 95.19 106 VAL A N 1
ATOM 848 C CA . VAL A 1 106 ? 12.673 9.901 -15.030 1.00 95.19 106 VAL A CA 1
ATOM 849 C C . VAL A 1 106 ? 13.806 9.486 -15.958 1.00 95.19 106 VAL A C 1
ATOM 851 O O . VAL A 1 106 ? 13.900 8.326 -16.339 1.00 95.19 106 VAL A O 1
ATOM 854 N N . LEU A 1 107 ? 14.726 10.405 -16.250 1.00 92.31 107 LEU A N 1
ATOM 855 C CA . LEU A 1 107 ? 16.000 10.100 -16.899 1.00 92.31 107 LEU A CA 1
ATOM 856 C C . LEU A 1 107 ? 17.138 10.562 -15.982 1.00 92.31 107 LEU A C 1
ATOM 858 O O . LEU A 1 107 ? 17.380 11.760 -15.861 1.00 92.31 107 LEU A O 1
ATOM 862 N N . PHE A 1 108 ? 17.823 9.626 -15.320 1.00 87.50 108 PHE A N 1
ATOM 863 C CA . PHE A 1 108 ? 18.942 9.943 -14.429 1.00 87.50 108 PHE A CA 1
ATOM 864 C C . PHE A 1 108 ? 20.297 9.70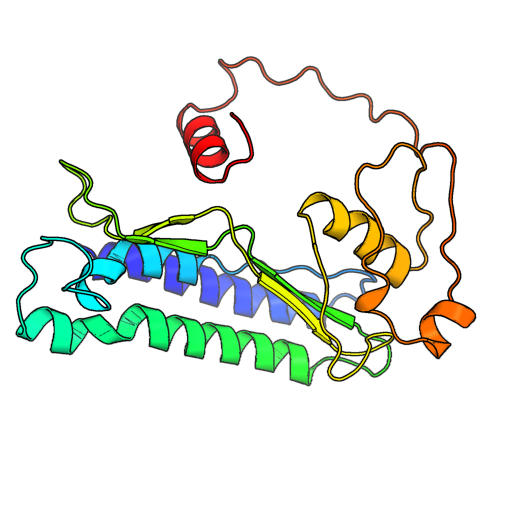9 -15.116 1.00 87.50 108 PHE A C 1
ATOM 866 O O . PHE A 1 108 ? 20.665 8.555 -15.368 1.00 87.50 108 PHE A O 1
ATOM 873 N N . PRO A 1 109 ? 21.086 10.770 -15.382 1.00 84.25 109 PRO A N 1
ATOM 874 C CA . PRO A 1 109 ? 22.452 10.619 -15.873 1.00 84.25 109 PRO A CA 1
ATOM 875 C C . PRO A 1 109 ? 23.282 9.733 -14.934 1.00 84.25 109 PRO A C 1
ATOM 877 O O . PRO A 1 109 ? 23.286 9.931 -13.721 1.00 84.25 109 PRO A O 1
ATOM 880 N N . GLY A 1 110 ? 23.967 8.731 -15.489 1.00 85.56 110 GLY A N 1
ATOM 881 C CA . GLY A 1 110 ? 24.806 7.805 -14.717 1.00 85.56 110 GLY A CA 1
ATOM 882 C C . GLY A 1 110 ? 24.056 6.714 -13.939 1.00 85.56 110 GLY A C 1
ATOM 883 O O . GLY A 1 110 ? 24.710 5.885 -13.315 1.00 85.56 110 GLY A O 1
ATOM 884 N N . LYS A 1 111 ? 22.715 6.661 -13.997 1.00 86.44 111 LYS A N 1
ATOM 885 C CA . LYS A 1 111 ? 21.900 5.588 -13.392 1.00 86.44 111 LYS A CA 1
ATOM 886 C C . LYS A 1 111 ? 20.990 4.928 -14.442 1.00 86.44 111 LYS A C 1
ATOM 888 O O . LYS A 1 111 ? 19.772 5.087 -14.391 1.00 86.44 111 LYS A O 1
ATOM 893 N N . PRO A 1 112 ? 21.548 4.165 -15.403 1.00 85.06 112 PRO A N 1
ATOM 894 C CA . PRO A 1 112 ? 20.792 3.622 -16.540 1.00 85.06 112 PRO A CA 1
ATOM 895 C C . PRO A 1 112 ? 19.721 2.589 -16.147 1.00 85.06 112 PRO A C 1
ATOM 897 O O . PRO A 1 112 ? 18.846 2.263 -16.957 1.00 85.06 112 PRO A O 1
ATOM 900 N N . THR A 1 113 ? 19.781 2.065 -14.920 1.00 88.62 113 THR A N 1
ATOM 901 C CA . THR A 1 113 ? 18.794 1.140 -14.351 1.00 88.62 113 THR A CA 1
ATOM 902 C C . THR A 1 113 ? 17.706 1.835 -13.534 1.00 88.62 113 THR A C 1
ATOM 904 O O . THR A 1 113 ? 16.903 1.136 -12.934 1.00 88.62 113 THR A O 1
ATOM 907 N N . THR A 1 114 ? 17.678 3.169 -13.457 1.00 93.50 114 THR A N 1
ATOM 908 C CA . THR A 1 114 ? 16.608 3.923 -12.787 1.00 93.50 114 THR A CA 1
ATOM 909 C C . THR A 1 114 ? 15.878 4.761 -13.829 1.00 93.50 114 THR A C 1
ATOM 911 O O . THR A 1 114 ? 16.400 5.754 -14.328 1.00 93.50 114 THR A O 1
ATOM 914 N N . SER A 1 115 ? 14.676 4.317 -14.183 1.00 95.31 115 SER A N 1
ATOM 915 C CA . SER A 1 115 ? 13.847 4.875 -15.257 1.00 95.31 115 SER A CA 1
ATOM 916 C C . SER A 1 115 ? 12.459 5.318 -14.800 1.00 95.31 115 SER A C 1
ATOM 918 O O . SER A 1 115 ? 11.856 6.172 -15.448 1.00 95.31 115 SER A O 1
ATOM 920 N N . GLY A 1 116 ? 11.977 4.783 -13.678 1.00 95.31 116 GLY A N 1
ATOM 921 C CA . GLY A 1 116 ? 10.880 5.344 -12.895 1.00 95.31 116 GLY A CA 1
ATOM 922 C C . GLY A 1 116 ? 11.422 5.966 -11.608 1.00 95.31 116 GLY A C 1
ATOM 923 O O . GLY A 1 116 ? 12.503 5.595 -11.153 1.00 95.31 116 GLY A O 1
ATOM 924 N N . HIS A 1 117 ? 10.699 6.925 -11.039 1.00 94.44 117 HIS A N 1
ATOM 925 C CA . HIS A 1 117 ? 10.958 7.450 -9.700 1.00 94.44 117 HIS A CA 1
ATOM 926 C C . HIS A 1 117 ? 9.663 7.859 -9.015 1.00 94.44 117 HIS A C 1
ATOM 928 O O . HIS A 1 117 ? 8.619 7.950 -9.661 1.00 94.44 117 HIS A O 1
ATOM 934 N N . HIS A 1 118 ? 9.744 8.142 -7.720 1.00 93.94 118 HIS A N 1
ATOM 935 C CA . HIS A 1 118 ? 8.565 8.384 -6.907 1.00 93.94 118 HIS A CA 1
ATOM 936 C C . HIS A 1 118 ? 7.776 9.620 -7.380 1.00 93.94 118 HIS A C 1
ATOM 938 O O . HIS A 1 118 ? 8.341 10.651 -7.776 1.00 93.94 118 HIS A O 1
ATOM 944 N N . ARG A 1 119 ? 6.448 9.516 -7.319 1.00 93.31 119 ARG A N 1
ATOM 945 C CA . ARG A 1 119 ? 5.510 10.650 -7.250 1.00 93.31 119 ARG A CA 1
ATOM 946 C C . ARG A 1 119 ? 4.746 10.542 -5.935 1.00 93.31 119 ARG A C 1
ATOM 948 O O . ARG A 1 119 ? 4.610 9.437 -5.429 1.00 93.31 119 ARG A O 1
ATOM 955 N N . LEU A 1 120 ? 4.239 11.646 -5.405 1.00 88.75 120 LEU A N 1
ATOM 956 C CA . LEU A 1 120 ? 3.687 11.678 -4.047 1.00 88.75 120 LEU A CA 1
ATOM 957 C C . LEU A 1 120 ? 2.404 10.849 -3.888 1.00 88.75 120 LEU A C 1
ATOM 959 O O . LEU A 1 120 ? 2.079 10.420 -2.790 1.00 88.75 120 LEU A O 1
ATOM 963 N N . GLU A 1 121 ? 1.670 10.618 -4.972 1.00 91.38 121 GLU A N 1
ATOM 964 C CA . GLU A 1 121 ? 0.355 9.988 -4.930 1.00 91.38 121 GLU A CA 1
ATOM 965 C C . GLU A 1 121 ? 0.459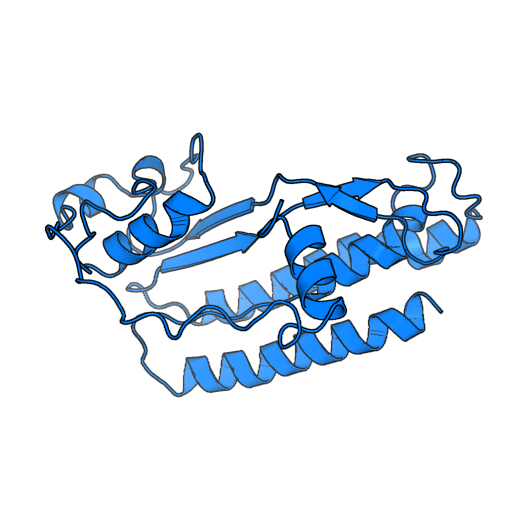 8.464 -4.786 1.00 91.38 121 GLU A C 1
ATOM 967 O O . GLU A 1 121 ? 0.762 7.763 -5.759 1.00 91.38 121 GLU A O 1
ATOM 972 N N . GLY A 1 122 ? 0.178 7.971 -3.577 1.00 92.25 122 GLY A N 1
ATOM 973 C CA . GLY A 1 122 ? -0.021 6.558 -3.257 1.00 92.25 122 GLY A CA 1
ATOM 974 C C . GLY A 1 122 ? -1.461 6.074 -3.466 1.00 92.25 122 GLY A C 1
ATOM 975 O O . GLY A 1 122 ? -2.261 6.698 -4.165 1.00 92.25 122 GLY A O 1
ATOM 976 N N . ILE A 1 123 ? -1.789 4.936 -2.854 1.00 93.62 123 ILE A N 1
ATOM 977 C CA . ILE A 1 123 ? -3.141 4.360 -2.846 1.00 93.62 123 ILE A CA 1
ATOM 978 C C . ILE A 1 123 ? -3.549 4.023 -1.417 1.00 93.62 123 ILE A C 1
ATOM 980 O O . ILE A 1 123 ? -2.693 3.734 -0.586 1.00 93.62 123 ILE A O 1
ATOM 984 N N . ILE A 1 124 ? -4.851 4.011 -1.149 1.00 96.38 124 ILE A N 1
ATOM 985 C CA . ILE A 1 124 ? -5.419 3.412 0.055 1.00 96.38 124 ILE A CA 1
ATOM 986 C C . ILE A 1 124 ? -6.774 2.780 -0.268 1.00 96.38 124 ILE A C 1
ATOM 988 O O . ILE A 1 124 ? -7.559 3.326 -1.044 1.00 96.38 124 ILE A O 1
ATOM 992 N N . GLY A 1 125 ? -7.041 1.619 0.316 1.00 96.62 125 GLY A N 1
ATOM 993 C CA . GLY A 1 125 ? -8.279 0.872 0.168 1.00 96.62 125 GLY A CA 1
ATOM 994 C C . GLY A 1 125 ? -8.572 0.053 1.417 1.00 96.62 125 GLY A C 1
ATOM 995 O O . GLY A 1 125 ? -7.662 -0.389 2.115 1.00 96.62 125 GLY A O 1
ATOM 996 N N . PHE A 1 126 ? -9.858 -0.143 1.687 1.00 97.56 126 PHE A N 1
ATOM 997 C CA . PHE A 1 126 ? -10.350 -0.878 2.845 1.00 97.56 126 PHE A CA 1
ATOM 998 C C . PHE A 1 126 ? -11.307 -1.973 2.376 1.00 97.56 126 PHE A C 1
ATOM 1000 O O . PHE A 1 126 ? -12.038 -1.791 1.399 1.00 97.56 126 PHE A O 1
ATOM 1007 N N . TYR A 1 127 ? -11.329 -3.097 3.085 1.00 97.44 127 TYR A N 1
ATOM 1008 C CA . TYR A 1 127 ? -12.240 -4.211 2.839 1.00 97.44 127 TYR A CA 1
ATOM 1009 C C . TYR A 1 127 ? -12.561 -4.946 4.148 1.00 97.44 127 TYR A C 1
ATOM 1011 O O . TYR A 1 127 ? -11.711 -5.037 5.026 1.00 97.44 127 TYR A O 1
ATOM 1019 N N . GLY A 1 128 ? -13.769 -5.497 4.285 1.00 96.38 128 GLY A N 1
ATOM 1020 C CA . GLY A 1 128 ? -14.159 -6.311 5.445 1.00 96.38 128 GLY A CA 1
ATOM 1021 C C . GLY A 1 128 ? -15.010 -5.567 6.480 1.00 96.38 128 GLY A C 1
ATOM 1022 O O . GLY A 1 128 ? -15.836 -4.721 6.127 1.00 96.38 128 GLY A O 1
ATOM 1023 N N . ARG A 1 129 ? -14.862 -5.924 7.763 1.00 95.94 129 ARG A N 1
ATOM 1024 C CA . ARG A 1 129 ? -15.706 -5.428 8.861 1.00 95.94 129 ARG A CA 1
ATOM 1025 C C . ARG A 1 129 ? -15.695 -3.903 8.912 1.00 95.94 129 ARG A C 1
ATOM 1027 O O . ARG A 1 129 ? -14.644 -3.272 8.902 1.00 95.94 129 ARG A O 1
ATOM 1034 N N . GLY A 1 130 ? -16.887 -3.319 9.011 1.00 93.94 130 GLY A N 1
ATOM 1035 C CA . GLY A 1 130 ? -17.066 -1.884 9.231 1.00 93.94 130 GLY A CA 1
ATOM 1036 C C . GLY A 1 130 ? -16.816 -0.996 8.017 1.00 93.94 130 GLY A C 1
ATOM 1037 O O . GLY A 1 130 ? -17.050 0.207 8.101 1.00 93.94 130 GLY A O 1
ATOM 1038 N N . VAL A 1 131 ? -16.401 -1.567 6.886 1.00 96.88 131 VAL A N 1
ATOM 1039 C CA . VAL A 1 131 ? -16.096 -0.828 5.660 1.00 96.88 131 VAL A CA 1
ATOM 1040 C C . VAL A 1 131 ? -17.349 -0.641 4.809 1.00 96.88 131 VAL A C 1
ATOM 1042 O O . VAL A 1 131 ? -18.150 -1.560 4.627 1.00 96.88 131 VAL A O 1
ATOM 1045 N N . LYS A 1 132 ? -17.502 0.550 4.229 1.00 96.31 132 LYS A N 1
ATOM 1046 C CA . LYS A 1 132 ? -18.576 0.877 3.289 1.00 96.31 132 LYS A CA 1
ATOM 1047 C C . LYS A 1 132 ? -18.322 0.244 1.917 1.00 96.31 132 LYS A C 1
ATOM 1049 O O . LYS A 1 132 ? -17.429 0.661 1.180 1.00 96.31 132 LYS A O 1
ATOM 1054 N N . ALA A 1 133 ? -19.162 -0.713 1.528 1.00 95.38 133 ALA A N 1
ATOM 1055 C CA . ALA A 1 133 ? -19.081 -1.349 0.214 1.00 95.38 133 ALA A CA 1
ATOM 1056 C C . ALA A 1 133 ? -19.295 -0.338 -0.931 1.00 95.38 133 ALA A C 1
ATOM 1058 O O . ALA A 1 133 ? -20.246 0.446 -0.916 1.00 95.38 133 ALA A O 1
ATOM 1059 N N . GLY A 1 134 ? -18.405 -0.356 -1.932 1.00 92.81 134 GLY A N 1
ATOM 1060 C CA . GLY A 1 134 ? -18.463 0.549 -3.090 1.00 92.81 134 GLY A CA 1
ATOM 1061 C C . GLY A 1 134 ? -18.271 2.034 -2.749 1.00 92.81 134 GLY A C 1
ATOM 1062 O O . GLY A 1 134 ? -18.562 2.895 -3.582 1.00 92.81 134 GLY A O 1
ATOM 1063 N N . GLY A 1 135 ? -17.818 2.342 -1.529 1.00 90.12 135 GLY A N 1
ATOM 1064 C CA . GLY A 1 135 ? -17.513 3.699 -1.099 1.00 90.12 135 GLY A CA 1
ATOM 1065 C C . GLY A 1 135 ? -16.330 4.293 -1.861 1.00 90.12 135 GLY A C 1
ATOM 1066 O O . GLY A 1 135 ? -15.464 3.581 -2.367 1.00 90.12 135 GLY A O 1
ATOM 1067 N N . LYS A 1 136 ? -16.290 5.623 -1.925 1.00 91.69 136 LYS A N 1
ATOM 1068 C CA . LYS A 1 136 ? -15.102 6.372 -2.330 1.00 91.69 136 LYS A CA 1
ATOM 1069 C C . LYS A 1 136 ? -14.605 7.145 -1.126 1.00 91.69 136 LYS A C 1
ATOM 1071 O O . LYS A 1 136 ? -15.406 7.759 -0.426 1.00 91.69 136 LYS A O 1
ATOM 1076 N N . ILE A 1 137 ? -13.301 7.102 -0.922 1.00 91.75 137 ILE A N 1
ATOM 1077 C CA . ILE A 1 137 ? -12.620 7.903 0.086 1.00 91.75 137 ILE A CA 1
ATOM 1078 C C . ILE A 1 137 ? -12.279 9.233 -0.583 1.00 91.75 137 ILE A C 1
ATOM 1080 O O . ILE A 1 137 ? -11.820 9.234 -1.727 1.00 91.75 137 ILE A O 1
ATOM 1084 N N . GLY A 1 138 ? -12.605 10.340 0.085 1.00 83.75 138 GLY A N 1
ATOM 1085 C CA . GLY A 1 138 ? -12.282 11.691 -0.373 1.00 83.75 138 GLY A CA 1
ATOM 1086 C C . GLY A 1 138 ? -10.792 12.010 -0.231 1.00 83.75 138 GLY A C 1
ATOM 1087 O O . GLY A 1 138 ? -9.947 11.152 -0.477 1.00 83.75 138 GLY A O 1
ATOM 1088 N N . ASP A 1 139 ? -10.479 13.240 0.178 1.00 83.50 139 ASP A N 1
ATOM 1089 C CA . ASP A 1 139 ? -9.116 13.760 0.362 1.00 83.50 139 ASP A CA 1
ATOM 1090 C C . ASP A 1 139 ? -8.365 13.046 1.506 1.00 83.50 139 ASP A C 1
ATOM 1092 O O . ASP A 1 139 ? -8.183 13.588 2.590 1.00 83.50 139 ASP A O 1
ATOM 1096 N N . ALA A 1 140 ? -7.951 11.800 1.273 1.00 92.00 140 ALA A N 1
ATOM 1097 C CA . ALA A 1 140 ? -7.164 11.006 2.205 1.00 92.00 140 ALA A CA 1
ATOM 1098 C C . ALA A 1 140 ? -5.712 11.499 2.255 1.00 92.00 140 ALA A C 1
ATOM 1100 O O . ALA A 1 140 ? -5.008 11.500 1.242 1.00 92.00 140 ALA A O 1
ATOM 1101 N N . GLY A 1 141 ? -5.248 11.862 3.448 1.00 92.00 141 GLY A N 1
ATOM 1102 C CA . GLY A 1 141 ? -3.853 12.167 3.736 1.00 92.00 141 GLY A CA 1
ATOM 1103 C C . GLY A 1 141 ? -3.107 11.005 4.393 1.00 92.00 141 GLY A C 1
ATOM 1104 O O . GLY A 1 141 ? -3.691 10.125 5.023 1.00 92.00 141 GLY A O 1
ATOM 1105 N N . LEU A 1 142 ? -1.772 11.036 4.317 1.00 91.81 142 LEU A N 1
ATOM 1106 C CA . LEU A 1 142 ? -0.909 10.088 5.036 1.00 91.81 142 LEU A CA 1
ATOM 1107 C C . LEU A 1 142 ? -1.180 10.101 6.552 1.00 91.81 142 LEU A C 1
ATOM 1109 O O . LEU A 1 142 ? -1.199 9.050 7.190 1.00 91.81 142 LEU A O 1
ATOM 1113 N N . LEU A 1 143 ? -1.410 11.288 7.120 1.00 95.31 143 LEU A N 1
ATOM 1114 C CA . LEU A 1 143 ? -1.654 11.461 8.555 1.00 95.31 143 LEU A CA 1
ATOM 1115 C C . LEU A 1 143 ? -3.015 10.909 8.999 1.00 95.31 143 LEU A C 1
ATOM 1117 O O . LEU A 1 143 ? -3.198 10.641 10.178 1.00 95.31 143 LEU A O 1
ATOM 1121 N N . ASP A 1 144 ? -3.935 10.651 8.070 1.00 96.25 144 ASP A N 1
ATOM 1122 C CA . ASP A 1 144 ? -5.261 10.107 8.370 1.00 96.25 144 ASP A CA 1
ATOM 1123 C C . ASP A 1 144 ? -5.245 8.583 8.561 1.00 96.25 144 ASP A C 1
ATOM 1125 O O . ASP A 1 144 ? -6.197 8.004 9.092 1.00 96.25 144 ASP A O 1
ATOM 1129 N N . VAL A 1 145 ? -4.167 7.905 8.146 1.00 96.12 145 VAL A N 1
ATOM 1130 C CA . VAL A 1 145 ? -4.045 6.443 8.249 1.00 96.12 145 VAL A CA 1
ATOM 1131 C C . VAL A 1 145 ? -4.097 6.008 9.710 1.00 96.12 145 VAL A C 1
ATOM 1133 O O . VAL A 1 145 ? -4.933 5.187 10.078 1.00 96.12 145 VAL A O 1
ATOM 1136 N N . LEU A 1 146 ? -3.246 6.585 10.562 1.00 96.44 146 LEU A N 1
ATOM 1137 C CA . LEU A 1 146 ? -3.167 6.211 11.972 1.00 96.44 146 LEU A CA 1
ATOM 1138 C C . LEU A 1 146 ? -4.485 6.437 12.740 1.00 96.44 146 LEU A C 1
ATOM 1140 O O . LEU A 1 146 ? -4.968 5.463 13.315 1.00 96.44 146 LEU A O 1
ATOM 1144 N N . PRO A 1 147 ? -5.118 7.629 12.747 1.00 96.38 147 PRO A N 1
ATOM 1145 C CA . PRO A 1 147 ? -6.390 7.816 13.446 1.00 96.38 147 PRO A CA 1
ATOM 1146 C C . PRO A 1 147 ? -7.486 6.883 12.915 1.00 96.38 147 PRO A C 1
ATOM 1148 O O . PRO A 1 147 ? -8.296 6.399 13.699 1.00 96.38 147 PRO A O 1
ATOM 1151 N N . THR A 1 148 ? -7.489 6.559 11.617 1.00 96.19 148 THR A N 1
ATOM 1152 C CA . THR A 1 148 ? -8.441 5.590 11.050 1.00 96.19 148 THR A CA 1
ATOM 1153 C C . THR A 1 148 ? -8.207 4.170 11.565 1.00 96.19 148 THR A C 1
ATOM 1155 O O . THR A 1 148 ? -9.168 3.478 11.897 1.00 96.19 148 THR A O 1
ATOM 1158 N N . LEU A 1 149 ? -6.948 3.731 11.670 1.00 96.62 149 LEU A N 1
ATOM 1159 C CA . LEU A 1 149 ? -6.622 2.428 12.255 1.00 96.62 149 LEU A CA 1
ATOM 1160 C C . LEU A 1 149 ? -7.004 2.367 13.739 1.00 96.62 149 LEU A C 1
ATOM 1162 O O . LEU A 1 149 ? -7.553 1.360 14.171 1.00 96.62 149 LEU A O 1
ATOM 1166 N N . LEU A 1 150 ? -6.765 3.436 14.505 1.00 96.06 150 LEU A N 1
ATOM 1167 C CA . LEU A 1 150 ? -7.169 3.501 15.914 1.00 96.06 150 LEU A CA 1
ATOM 1168 C C . LEU A 1 150 ? -8.696 3.396 16.073 1.00 96.06 150 LEU A C 1
ATOM 1170 O O . LEU A 1 150 ? -9.150 2.623 16.911 1.00 96.06 150 LEU A O 1
ATOM 1174 N N . ASP A 1 151 ? -9.475 4.087 15.229 1.00 94.81 151 ASP A N 1
ATOM 1175 C CA . ASP A 1 151 ? -10.948 3.998 15.228 1.00 94.81 151 ASP A CA 1
ATOM 1176 C C . ASP A 1 151 ? -11.432 2.567 14.938 1.00 94.81 151 ASP A C 1
ATOM 1178 O O . ASP A 1 151 ? -12.283 2.035 15.645 1.00 94.81 151 ASP A O 1
ATOM 1182 N N . LEU A 1 152 ? -10.846 1.898 13.938 1.00 95.31 152 LEU A N 1
ATOM 1183 C CA . LEU A 1 152 ? -11.182 0.509 13.588 1.00 95.31 152 LEU A CA 1
ATOM 1184 C C . LEU A 1 152 ? -10.856 -0.497 14.706 1.00 95.31 152 LEU A C 1
ATOM 1186 O O . LEU A 1 152 ? -11.527 -1.532 14.813 1.00 95.31 152 LEU A O 1
ATOM 1190 N N . LEU A 1 153 ? -9.830 -0.196 15.504 1.00 94.88 153 LEU A N 1
ATOM 1191 C CA . LEU A 1 153 ? -9.350 -1.003 16.628 1.00 94.88 153 LEU A CA 1
ATOM 1192 C C . LEU A 1 153 ? -10.033 -0.653 17.961 1.00 94.88 153 LEU A C 1
ATOM 1194 O O . LEU A 1 153 ? -9.661 -1.219 18.987 1.00 94.88 153 LEU A O 1
ATOM 1198 N N . ASP A 1 154 ? -10.993 0.279 17.967 1.00 93.81 154 ASP A N 1
ATOM 1199 C CA . ASP A 1 154 ? -11.622 0.813 19.183 1.00 93.81 154 ASP A CA 1
ATOM 1200 C C . ASP A 1 154 ? -10.585 1.368 20.200 1.00 93.81 154 ASP A C 1
ATOM 1202 O O . ASP A 1 154 ? -10.791 1.354 21.418 1.00 93.81 154 ASP A O 1
ATOM 1206 N N . VAL A 1 155 ? -9.454 1.886 19.704 1.00 96.00 155 VAL A N 1
ATOM 1207 C CA . VAL A 1 155 ? -8.413 2.541 20.510 1.00 96.00 155 VAL A CA 1
ATOM 1208 C C . VAL A 1 155 ? -8.678 4.049 20.538 1.00 96.00 155 VAL A C 1
ATOM 1210 O O . VAL A 1 155 ? -8.883 4.645 19.480 1.00 96.00 155 VAL A O 1
ATOM 1213 N N . PRO A 1 156 ? -8.663 4.709 21.715 1.00 96.75 156 PRO A N 1
ATOM 1214 C CA . PRO A 1 156 ? -8.892 6.146 21.778 1.00 96.75 156 PRO A CA 1
ATOM 1215 C C . PRO A 1 156 ? -7.920 6.955 20.907 1.00 96.75 156 PRO A C 1
ATOM 1217 O O . PRO A 1 156 ? -6.731 6.675 20.819 1.00 96.75 156 PRO A O 1
ATOM 1220 N N . ILE A 1 157 ? -8.420 8.003 20.270 1.00 96.56 157 ILE A N 1
ATOM 1221 C CA . ILE A 1 157 ? -7.613 8.896 19.443 1.00 96.56 157 ILE A CA 1
ATOM 1222 C C . ILE A 1 157 ? -7.186 10.078 20.306 1.00 96.56 157 ILE A C 1
ATOM 1224 O O . ILE A 1 157 ? -8.006 10.687 20.995 1.00 96.56 157 ILE A O 1
ATOM 1228 N N . ALA A 1 158 ? -5.900 10.407 20.302 1.00 95.50 158 ALA A N 1
ATOM 1229 C CA . ALA A 1 158 ? -5.421 11.565 21.038 1.00 95.50 158 ALA A CA 1
ATOM 1230 C C . ALA A 1 158 ? -5.777 12.868 20.309 1.00 95.50 158 ALA A C 1
ATOM 1232 O O . ALA A 1 158 ? -5.667 12.944 19.088 1.00 95.50 158 ALA A O 1
ATOM 1233 N N . LYS A 1 159 ? -6.196 13.903 21.046 1.00 94.88 159 LYS A N 1
ATOM 1234 C CA . LYS A 1 159 ? -6.550 15.213 20.462 1.00 94.88 159 LYS A CA 1
ATOM 1235 C C . LYS A 1 159 ? -5.365 15.925 19.814 1.00 94.88 159 LYS A C 1
ATOM 1237 O O . LYS A 1 159 ? -5.574 16.787 18.968 1.00 94.88 159 LYS A O 1
ATOM 1242 N N . ASP A 1 160 ? -4.152 15.604 20.253 1.00 93.62 160 ASP A N 1
ATOM 1243 C CA . ASP A 1 160 ? -2.893 16.118 19.719 1.00 93.62 160 ASP A CA 1
ATOM 1244 C C . ASP A 1 160 ? -2.334 15.271 18.562 1.00 93.62 160 ASP A C 1
ATOM 1246 O O . ASP A 1 160 ? -1.290 15.618 18.009 1.00 93.62 160 ASP A O 1
ATOM 1250 N N . LEU A 1 161 ? -3.021 14.191 18.163 1.00 94.06 161 LEU A N 1
ATOM 1251 C CA . LEU A 1 161 ? -2.673 13.427 16.970 1.00 94.06 161 LEU A CA 1
ATOM 1252 C C . LEU A 1 161 ? -3.119 14.184 15.712 1.00 94.06 161 LEU A C 1
ATOM 1254 O O . LEU A 1 161 ? -4.292 14.518 15.558 1.00 94.06 161 LEU A O 1
ATOM 1258 N N . GLU A 1 162 ? -2.184 14.432 14.798 1.00 94.69 162 GLU A N 1
ATOM 1259 C CA . GLU A 1 162 ? -2.492 15.021 13.494 1.00 94.69 162 GLU A CA 1
ATOM 1260 C C . GLU A 1 162 ? -3.257 14.042 12.586 1.00 94.69 162 GLU A C 1
ATOM 1262 O O . GLU A 1 162 ? -3.067 12.828 12.660 1.00 94.69 162 GLU A O 1
ATOM 1267 N N . GLY A 1 163 ? -4.077 14.592 11.686 1.00 95.19 163 GLY A N 1
ATOM 1268 C CA . GLY A 1 163 ? -4.944 13.830 10.784 1.00 95.19 163 GLY A CA 1
ATOM 1269 C C . GLY A 1 163 ? -6.345 13.588 11.347 1.00 95.19 163 GLY A C 1
ATOM 1270 O O . GLY A 1 163 ? -6.681 13.982 12.464 1.00 95.19 163 GLY A O 1
ATOM 1271 N N . HIS A 1 164 ? -7.197 12.956 10.549 1.00 94.62 164 HIS A N 1
ATOM 1272 C CA . HIS A 1 164 ? -8.567 12.627 10.919 1.00 94.62 164 HIS A CA 1
ATOM 1273 C C . HIS A 1 164 ? -8.954 11.212 10.491 1.00 94.62 164 HIS A C 1
ATOM 1275 O O . HIS A 1 164 ? -8.430 10.653 9.531 1.00 94.62 164 HIS A O 1
ATOM 1281 N N . VAL A 1 165 ? -9.953 10.636 11.159 1.00 94.94 165 VAL A N 1
ATOM 1282 C CA . VAL A 1 165 ? -10.539 9.360 10.732 1.00 94.94 165 VAL A CA 1
ATOM 1283 C C . VAL A 1 165 ? -11.174 9.515 9.349 1.00 94.94 165 VAL A C 1
ATOM 1285 O O . VAL A 1 165 ? -12.018 10.390 9.146 1.00 94.94 165 VAL A O 1
ATOM 1288 N N . MET A 1 166 ? -10.846 8.622 8.415 1.00 95.62 166 MET A N 1
ATOM 1289 C CA . MET A 1 166 ? -11.462 8.531 7.087 1.00 95.62 166 MET A CA 1
ATOM 1290 C C . MET A 1 166 ? -12.891 7.966 7.175 1.00 95.62 166 MET A C 1
ATOM 1292 O O . MET A 1 166 ? -13.182 6.863 6.714 1.00 95.62 166 MET A O 1
ATOM 1296 N N . ARG A 1 167 ? -13.821 8.716 7.777 1.00 92.31 167 ARG A N 1
ATOM 1297 C CA . ARG A 1 167 ? -15.190 8.240 8.076 1.00 92.31 167 ARG A CA 1
ATOM 1298 C C . ARG A 1 167 ? -16.016 7.878 6.839 1.00 92.31 167 ARG A C 1
ATOM 1300 O O . ARG A 1 167 ? -16.994 7.140 6.966 1.00 92.31 167 ARG A O 1
ATOM 1307 N N . ASP A 1 168 ? -15.632 8.365 5.662 1.00 93.75 168 ASP A N 1
ATOM 1308 C CA . ASP A 1 168 ? -16.263 8.017 4.384 1.00 93.75 168 ASP A CA 1
ATOM 1309 C C . ASP A 1 168 ? -15.929 6.591 3.919 1.00 93.75 168 ASP A C 1
ATOM 1311 O O . ASP A 1 168 ? -16.680 6.011 3.130 1.00 93.75 168 ASP A O 1
ATOM 1315 N N . ALA A 1 169 ? -14.850 6.001 4.450 1.00 94.69 169 ALA A N 1
ATOM 1316 C CA . ALA A 1 169 ? -14.510 4.594 4.254 1.00 94.69 169 ALA A CA 1
ATOM 1317 C C . ALA A 1 169 ? -15.392 3.651 5.094 1.00 94.69 169 ALA A C 1
ATOM 1319 O O . ALA A 1 169 ? -15.446 2.455 4.809 1.00 94.69 169 ALA A O 1
ATOM 1320 N N . LEU A 1 170 ? -16.088 4.166 6.116 1.00 94.69 170 LEU A N 1
ATOM 1321 C CA . LEU A 1 170 ? -16.797 3.362 7.113 1.00 94.69 170 LEU A CA 1
ATOM 1322 C C . LEU A 1 170 ? -18.311 3.323 6.874 1.00 94.69 170 LEU A C 1
ATOM 1324 O O . LEU A 1 170 ? -18.940 4.326 6.521 1.00 94.69 170 LEU A O 1
ATOM 1328 N N . ASP A 1 171 ? -18.899 2.154 7.112 1.00 95.62 171 ASP A N 1
ATOM 1329 C CA . ASP A 1 171 ? -20.339 1.918 7.042 1.00 95.62 171 ASP A CA 1
ATOM 1330 C C . ASP A 1 171 ? -21.111 2.728 8.106 1.00 95.62 171 ASP A C 1
ATOM 1332 O O . ASP A 1 171 ? -20.622 2.979 9.210 1.00 95.62 171 ASP A O 1
ATOM 1336 N N . GLU A 1 172 ? -22.339 3.153 7.794 1.00 95.44 172 GLU A N 1
ATOM 1337 C CA . GLU A 1 172 ? -23.137 3.991 8.702 1.00 95.44 172 GLU A CA 1
ATOM 1338 C C . GLU A 1 172 ? -23.528 3.269 9.994 1.00 95.44 172 GLU A C 1
ATOM 1340 O O . GLU A 1 172 ? -23.519 3.871 11.071 1.00 95.44 172 GLU A O 1
ATOM 1345 N N . ASP A 1 173 ? -23.855 1.981 9.922 1.00 95.44 173 ASP A N 1
ATOM 1346 C CA . ASP A 1 173 ? -24.239 1.211 11.102 1.00 95.44 173 ASP A CA 1
ATOM 1347 C C . ASP A 1 173 ? -23.022 0.788 11.921 1.00 95.44 173 ASP A C 1
ATOM 1349 O O . ASP A 1 173 ? -23.134 0.595 13.136 1.00 95.44 173 ASP A O 1
ATOM 1353 N N . PHE A 1 174 ? -21.851 0.683 11.290 1.00 94.25 174 PHE A N 1
ATOM 1354 C CA . PHE A 1 174 ? -20.585 0.591 12.009 1.00 94.25 174 PHE A CA 1
ATOM 1355 C C . PHE A 1 174 ? -20.324 1.863 12.817 1.00 94.25 174 PHE A C 1
ATOM 1357 O O . PHE A 1 174 ? -20.209 1.796 14.038 1.00 94.25 174 PHE A O 1
ATOM 1364 N N . LYS A 1 175 ? -20.357 3.032 12.167 1.00 94.81 175 LYS A N 1
ATOM 1365 C CA . LYS A 1 175 ? -20.119 4.338 12.805 1.00 94.81 175 LYS A CA 1
ATOM 1366 C C . LYS A 1 175 ? -21.041 4.624 13.992 1.00 94.81 175 LYS A C 1
ATOM 1368 O O . LYS A 1 175 ? -20.618 5.275 14.941 1.00 94.81 175 LYS A O 1
ATOM 1373 N N . LYS A 1 176 ? -22.299 4.172 13.942 1.00 95.25 176 LYS A N 1
ATOM 1374 C CA . LYS A 1 176 ? -23.257 4.327 15.055 1.00 95.25 176 LYS A CA 1
ATOM 1375 C C . LYS A 1 176 ? -22.927 3.434 16.250 1.00 95.25 176 LYS A C 1
ATOM 1377 O O . LYS A 1 176 ? -23.162 3.838 17.384 1.00 95.25 176 LYS A O 1
ATOM 1382 N N . ARG A 1 177 ? -22.448 2.213 15.996 1.00 93.75 177 ARG A N 1
ATOM 1383 C CA . ARG A 1 177 ? -22.108 1.233 17.041 1.00 93.75 177 ARG A CA 1
ATOM 1384 C C . ARG A 1 177 ? -20.724 1.470 17.641 1.00 93.75 177 ARG A C 1
ATOM 1386 O O . ARG A 1 177 ? -20.529 1.149 18.806 1.00 93.75 177 ARG A O 1
ATOM 1393 N N . HIS A 1 178 ? -19.826 2.059 16.859 1.00 91.44 178 HIS A N 1
ATOM 1394 C CA . HIS A 1 178 ? -18.441 2.359 17.208 1.00 91.44 178 HIS A CA 1
ATOM 1395 C C . HIS A 1 178 ? -18.196 3.872 17.085 1.00 91.44 178 HIS A C 1
ATOM 1397 O O . HIS A 1 178 ? -17.625 4.339 16.096 1.00 91.44 178 HIS A O 1
ATOM 1403 N N . PRO A 1 179 ? -18.714 4.687 18.023 1.00 90.94 179 PRO A N 1
ATOM 1404 C CA . PRO A 1 179 ? -18.367 6.100 18.063 1.00 90.94 179 PRO A CA 1
ATOM 1405 C C . PRO A 1 179 ? -16.882 6.257 18.445 1.00 90.94 179 PRO A C 1
ATOM 1407 O O . PRO A 1 179 ? -16.457 5.623 19.414 1.00 90.94 179 PRO A O 1
ATOM 1410 N N . PRO A 1 180 ? -16.109 7.126 17.761 1.00 89.06 180 PRO A N 1
ATOM 1411 C CA . PRO A 1 180 ? -14.707 7.344 18.098 1.00 89.06 180 PRO A CA 1
ATOM 1412 C C . PRO A 1 180 ? -14.538 7.757 19.558 1.00 89.06 180 PRO A C 1
ATOM 1414 O O . PRO A 1 180 ? -15.183 8.700 20.030 1.00 89.06 180 PRO A O 1
ATOM 1417 N N . SER A 1 181 ? -13.644 7.071 20.264 1.00 93.94 181 SER A N 1
ATOM 1418 C CA . SER A 1 181 ? -13.209 7.464 21.603 1.00 93.94 181 SER A CA 1
ATOM 1419 C C . SER A 1 181 ? -12.035 8.433 21.499 1.00 93.94 181 SER A C 1
ATOM 1421 O O . SER A 1 181 ? -11.204 8.307 20.602 1.00 93.94 181 SER A O 1
ATOM 1423 N N . VAL A 1 182 ? -11.955 9.412 22.402 1.00 95.81 182 VAL A N 1
ATOM 1424 C CA . VAL A 1 182 ? -10.929 10.463 22.363 1.00 95.81 182 VAL A CA 1
ATOM 1425 C C . VAL A 1 182 ? -10.307 10.657 23.745 1.00 95.81 182 VAL A C 1
ATOM 1427 O O . VAL A 1 182 ? -11.020 10.712 24.747 1.00 95.81 182 VAL A O 1
ATOM 1430 N N . VAL A 1 183 ? -8.985 10.816 23.790 1.00 96.62 183 VAL A N 1
ATOM 1431 C CA . VAL A 1 183 ? -8.209 11.204 24.984 1.00 96.62 183 VAL A CA 1
ATOM 1432 C C . VAL A 1 183 ? -7.465 12.514 24.733 1.00 96.62 183 VAL A C 1
ATOM 1434 O O . VAL A 1 183 ? -7.245 12.893 23.587 1.00 96.62 183 VAL A O 1
ATOM 1437 N N . ASP A 1 184 ? -7.075 13.233 25.788 1.00 94.94 184 ASP A N 1
ATOM 1438 C CA . ASP A 1 184 ? -6.366 14.511 25.616 1.00 94.94 184 ASP A CA 1
ATOM 1439 C C . ASP A 1 184 ? -4.983 14.325 24.979 1.00 94.94 184 ASP A C 1
ATOM 1441 O O . ASP A 1 184 ? -4.640 15.042 24.046 1.00 94.94 184 ASP A O 1
ATOM 1445 N N . THR A 1 185 ? -4.213 13.353 25.467 1.00 92.75 185 THR A N 1
ATOM 1446 C CA . THR A 1 185 ? -2.896 12.970 24.946 1.00 92.75 185 THR A CA 1
ATOM 1447 C C . THR A 1 185 ? -2.526 11.589 25.492 1.00 92.75 185 THR A C 1
ATOM 1449 O O . THR A 1 185 ? -2.956 11.222 26.590 1.00 92.75 185 THR A O 1
ATOM 1452 N N . TYR A 1 186 ? -1.703 10.830 24.766 1.00 87.50 186 TYR A N 1
ATOM 1453 C CA . TYR A 1 186 ? -1.044 9.628 25.304 1.00 87.50 186 TYR A CA 1
ATOM 1454 C C . TYR A 1 186 ? 0.211 9.955 26.133 1.00 87.50 186 TYR A C 1
ATOM 1456 O O . TYR A 1 186 ? 0.870 9.054 26.651 1.00 87.50 186 TYR A O 1
ATOM 1464 N N . GLY A 1 187 ? 0.516 11.246 26.296 1.00 83.25 187 GLY A N 1
ATOM 1465 C CA . GLY A 1 187 ? 1.727 11.730 26.939 1.00 83.25 187 GLY A CA 1
ATOM 1466 C C . GLY A 1 187 ? 2.908 11.773 25.972 1.00 83.25 187 GLY A C 1
ATOM 1467 O O . GLY A 1 187 ? 2.869 11.255 24.856 1.00 83.25 187 GLY A O 1
ATOM 1468 N N . GLY A 1 188 ? 3.990 12.413 26.407 1.00 70.44 188 GLY A N 1
ATOM 1469 C CA . GLY A 1 188 ? 5.243 12.386 25.667 1.00 70.44 188 GLY A CA 1
ATOM 1470 C C . GLY A 1 188 ? 5.916 11.029 25.831 1.00 70.44 188 GLY A C 1
ATOM 1471 O O . GLY A 1 188 ? 6.205 10.611 26.950 1.00 70.44 188 GLY A O 1
ATOM 1472 N N . VAL A 1 189 ? 6.245 10.371 24.722 1.00 60.56 189 VAL A N 1
ATOM 1473 C CA . VAL A 1 189 ? 7.397 9.467 24.732 1.00 60.56 189 VAL A CA 1
ATOM 1474 C C . VAL A 1 189 ? 8.593 10.356 25.064 1.00 60.56 189 VAL A C 1
ATOM 1476 O O . VAL A 1 189 ? 8.800 11.354 24.367 1.00 60.56 189 VAL A O 1
ATOM 1479 N N . GLU A 1 190 ? 9.367 10.044 26.108 1.00 59.41 190 GLU A N 1
ATOM 1480 C CA . GLU A 1 190 ? 10.723 10.588 26.221 1.00 59.41 190 GLU A CA 1
ATOM 1481 C C . GLU A 1 190 ? 11.452 10.161 24.949 1.00 59.41 190 GLU A C 1
ATOM 1483 O O . GLU A 1 190 ? 11.937 9.036 24.836 1.00 59.41 190 GLU A O 1
ATOM 1488 N N . ARG A 1 191 ? 11.437 11.021 23.926 1.00 55.41 191 ARG A N 1
ATOM 1489 C CA . ARG A 1 191 ? 12.200 10.782 22.714 1.00 55.41 191 ARG A CA 1
ATOM 1490 C C . ARG A 1 191 ? 13.652 10.776 23.178 1.00 55.41 191 ARG A C 1
ATOM 1492 O O . ARG A 1 191 ? 14.099 11.805 23.696 1.00 55.41 191 ARG A O 1
ATOM 1499 N N . PRO A 1 192 ? 14.399 9.670 22.999 1.00 56.59 192 PRO A N 1
ATOM 1500 C CA . PRO A 1 192 ? 15.845 9.769 23.045 1.00 56.59 192 PRO A CA 1
ATOM 1501 C C . PRO A 1 192 ? 16.225 10.935 22.133 1.00 56.59 192 PRO A C 1
ATOM 1503 O O . PRO A 1 192 ? 15.588 11.119 21.086 1.00 56.59 192 PRO A O 1
ATOM 1506 N N . ALA A 1 193 ? 17.188 11.758 22.556 1.00 58.56 193 ALA A N 1
ATOM 1507 C CA . ALA A 1 193 ? 17.679 12.846 21.722 1.00 58.56 193 ALA A CA 1
ATOM 1508 C C . ALA A 1 193 ? 17.871 12.316 20.296 1.00 58.56 193 ALA A C 1
ATOM 1510 O O . ALA A 1 193 ? 18.408 11.217 20.124 1.00 58.56 193 ALA A O 1
ATOM 1511 N N . ALA A 1 194 ? 17.353 13.048 19.302 1.00 55.66 194 ALA A N 1
ATOM 1512 C CA . ALA A 1 194 ? 17.489 12.646 17.910 1.00 55.66 194 ALA A CA 1
ATOM 1513 C C . ALA A 1 194 ? 18.960 12.270 17.668 1.00 55.66 194 ALA A C 1
ATOM 1515 O O . ALA A 1 194 ? 19.828 13.055 18.076 1.00 55.66 194 ALA A O 1
ATOM 1516 N N . PRO A 1 195 ? 19.249 11.098 17.067 1.00 52.91 195 PRO A N 1
ATOM 1517 C CA . PRO A 1 195 ? 20.618 10.734 16.754 1.00 52.91 195 PRO A CA 1
ATOM 1518 C C . PRO A 1 195 ? 21.251 11.899 16.009 1.00 52.91 195 PRO A C 1
ATOM 1520 O O . PRO A 1 195 ? 20.618 12.522 15.146 1.00 52.91 195 PRO A O 1
ATOM 1523 N N . THR A 1 196 ? 22.481 12.240 16.369 1.00 53.31 196 THR A N 1
ATOM 1524 C CA . THR A 1 196 ? 23.191 13.304 15.653 1.00 53.31 196 THR A CA 1
ATOM 1525 C C . THR A 1 196 ? 23.244 12.949 14.159 1.00 53.31 196 THR A C 1
ATOM 1527 O O . THR A 1 196 ? 23.252 11.773 13.802 1.00 53.31 196 THR A O 1
ATOM 1530 N N . GLN A 1 197 ? 23.289 13.929 13.245 1.00 53.78 197 GLN A N 1
ATOM 1531 C CA . GLN A 1 197 ? 23.417 13.653 11.796 1.00 53.78 197 GLN A CA 1
ATOM 1532 C C . GLN A 1 197 ? 24.614 12.744 11.452 1.00 53.78 197 GLN A C 1
ATOM 1534 O O . GLN A 1 197 ? 24.650 12.148 10.383 1.00 53.78 197 GLN A O 1
ATOM 1539 N N . THR A 1 198 ? 25.588 12.644 12.356 1.00 55.16 198 THR A N 1
ATOM 1540 C CA . THR A 1 198 ? 26.728 11.724 12.311 1.00 55.16 198 THR A CA 1
ATOM 1541 C C . THR A 1 198 ? 26.383 10.258 12.602 1.00 55.16 198 THR A C 1
ATOM 1543 O O . THR A 1 198 ? 27.116 9.385 12.148 1.00 55.16 198 THR A O 1
ATOM 1546 N N . GLU A 1 199 ? 25.299 9.973 13.329 1.00 54.31 199 GLU A N 1
ATOM 1547 C CA . GLU A 1 199 ? 24.826 8.616 13.656 1.00 54.31 199 GLU A CA 1
ATOM 1548 C C . GLU A 1 199 ? 23.816 8.071 12.640 1.00 54.31 199 GLU A C 1
ATOM 1550 O O . GLU A 1 199 ? 23.739 6.857 12.446 1.00 54.31 199 GLU A O 1
ATOM 1555 N N . LEU A 1 200 ? 23.059 8.940 11.960 1.00 55.25 200 LEU A N 1
ATOM 1556 C CA . LEU A 1 200 ? 22.238 8.524 10.824 1.00 55.25 200 LEU A CA 1
ATOM 1557 C C . LEU A 1 200 ? 23.121 8.384 9.578 1.00 55.25 200 LEU A C 1
ATOM 1559 O O . LEU A 1 200 ? 23.652 9.369 9.066 1.00 55.25 200 LEU A O 1
ATOM 1563 N N . ASP A 1 201 ? 23.251 7.160 9.064 1.00 69.00 201 ASP A N 1
ATOM 1564 C CA . ASP A 1 201 ? 23.942 6.903 7.798 1.00 69.00 201 ASP A CA 1
ATOM 1565 C C . ASP A 1 201 ? 23.366 7.815 6.693 1.00 69.00 201 ASP A C 1
ATOM 1567 O O . ASP A 1 201 ? 22.148 7.957 6.541 1.00 69.00 201 ASP A O 1
ATOM 1571 N N . ARG A 1 202 ? 24.248 8.425 5.894 1.00 64.31 202 ARG A N 1
ATOM 1572 C CA . ARG A 1 202 ? 23.885 9.228 4.718 1.00 64.31 202 ARG A CA 1
ATOM 1573 C C . ARG A 1 202 ? 22.922 8.476 3.801 1.00 64.31 202 ARG A C 1
ATOM 1575 O O . ARG A 1 202 ? 22.005 9.090 3.270 1.00 64.31 202 ARG A O 1
ATOM 1582 N N . ASN A 1 203 ? 23.079 7.157 3.686 1.00 56.75 203 ASN A N 1
ATOM 1583 C CA . ASN A 1 203 ? 22.176 6.308 2.910 1.00 56.75 203 ASN A CA 1
ATOM 1584 C C . ASN A 1 203 ? 20.757 6.268 3.492 1.00 56.75 203 ASN A C 1
ATOM 1586 O O . ASN A 1 203 ? 19.784 6.236 2.744 1.00 56.75 203 ASN A O 1
ATOM 1590 N N . VAL A 1 204 ? 20.621 6.283 4.821 1.00 69.50 204 VAL A N 1
ATOM 1591 C CA . VAL A 1 204 ? 19.319 6.325 5.501 1.00 69.50 204 VAL A CA 1
ATOM 1592 C C . VAL A 1 204 ? 18.671 7.687 5.291 1.00 69.50 204 VAL A C 1
ATOM 1594 O O . VAL A 1 204 ? 17.498 7.742 4.948 1.00 69.50 204 VAL A O 1
ATOM 1597 N N . LEU A 1 205 ? 19.426 8.781 5.409 1.00 71.12 205 LEU A N 1
ATOM 1598 C CA . LEU A 1 205 ? 18.910 10.128 5.141 1.00 71.12 205 LEU A CA 1
ATOM 1599 C C . LEU A 1 205 ? 18.498 10.315 3.678 1.00 71.12 205 LEU A C 1
ATOM 1601 O O . LEU A 1 205 ? 17.442 10.880 3.411 1.00 71.12 205 LEU A O 1
ATOM 1605 N N . GLU A 1 206 ? 19.296 9.824 2.729 1.00 64.50 206 GLU A N 1
ATOM 1606 C CA . GLU A 1 206 ? 18.942 9.845 1.307 1.00 64.50 206 GLU A CA 1
ATOM 1607 C C . GLU A 1 206 ? 17.713 8.986 1.015 1.00 64.50 206 GLU A C 1
ATOM 1609 O O . GLU A 1 206 ? 16.866 9.403 0.229 1.00 64.50 206 GLU A O 1
ATOM 1614 N N . ARG A 1 207 ? 17.571 7.834 1.680 1.00 60.88 207 ARG A N 1
ATOM 1615 C CA . ARG A 1 207 ? 16.384 6.982 1.564 1.00 60.88 207 ARG A CA 1
ATOM 1616 C C . ARG A 1 207 ? 15.148 7.637 2.178 1.00 60.88 207 ARG A C 1
ATOM 1618 O O . ARG A 1 207 ? 14.086 7.604 1.581 1.00 60.88 207 ARG A O 1
ATOM 1625 N N . LEU A 1 208 ? 15.270 8.276 3.337 1.00 69.25 208 LEU A N 1
ATOM 1626 C CA . LEU A 1 208 ? 14.157 8.991 3.967 1.00 69.25 208 LEU A CA 1
ATOM 1627 C C . LEU A 1 208 ? 13.746 10.229 3.157 1.00 69.25 208 LEU A C 1
ATOM 1629 O O . LEU A 1 208 ? 12.555 10.498 3.033 1.00 69.25 208 LEU A O 1
ATOM 1633 N N . ARG A 1 209 ? 14.706 10.939 2.548 1.00 66.81 209 ARG A N 1
ATOM 1634 C CA . ARG A 1 209 ? 14.422 12.017 1.587 1.00 66.81 209 ARG A CA 1
ATOM 1635 C C . ARG A 1 209 ? 13.773 11.498 0.312 1.00 66.81 209 ARG A C 1
ATOM 1637 O O . ARG A 1 209 ? 12.820 12.104 -0.162 1.00 66.81 209 ARG A O 1
ATOM 1644 N N . SER A 1 210 ? 14.261 10.389 -0.251 1.00 52.31 210 SER A N 1
ATOM 1645 C CA . SER A 1 210 ? 13.672 9.827 -1.470 1.00 52.31 210 SER A CA 1
ATOM 1646 C C . SER A 1 210 ? 12.246 9.338 -1.230 1.00 52.31 210 SER A C 1
ATOM 1648 O O . SER A 1 210 ? 11.412 9.496 -2.114 1.00 52.31 210 SER A O 1
ATOM 1650 N N . LEU A 1 211 ? 11.951 8.832 -0.033 1.00 58.59 211 LEU A N 1
ATOM 1651 C CA . LEU A 1 211 ? 10.613 8.435 0.412 1.00 58.59 211 LEU A CA 1
ATOM 1652 C C . LEU A 1 211 ? 9.728 9.617 0.869 1.00 58.59 211 LEU A C 1
ATOM 1654 O O . LEU A 1 211 ? 8.581 9.405 1.240 1.00 58.59 211 LEU A O 1
ATOM 1658 N N . GLY A 1 212 ? 10.230 10.859 0.862 1.00 44.56 212 GLY A N 1
ATOM 1659 C CA . GLY A 1 212 ? 9.447 12.050 1.223 1.00 44.56 212 GLY A CA 1
ATOM 1660 C C . GLY A 1 212 ? 9.211 12.259 2.725 1.00 44.56 212 GLY A C 1
ATOM 1661 O O . GLY A 1 212 ? 8.457 13.151 3.103 1.00 44.56 212 GLY A O 1
ATOM 1662 N N . TYR A 1 213 ? 9.870 11.488 3.596 1.00 47.69 213 TYR A N 1
ATOM 1663 C CA . TYR A 1 213 ? 9.765 11.635 5.056 1.00 47.69 213 TYR A CA 1
ATOM 1664 C C . TYR A 1 213 ? 10.555 12.825 5.609 1.00 47.69 213 TYR A C 1
ATOM 1666 O O . TYR A 1 213 ? 10.340 13.239 6.748 1.00 47.69 213 TYR A O 1
ATOM 1674 N N . ILE A 1 214 ? 11.509 13.352 4.838 1.00 58.03 214 ILE A N 1
ATOM 1675 C CA . ILE A 1 214 ? 12.364 14.472 5.235 1.00 58.03 214 ILE A CA 1
ATOM 1676 C C . ILE A 1 214 ? 12.509 15.405 4.031 1.00 58.03 214 ILE A C 1
ATOM 1678 O O . ILE A 1 214 ? 12.880 14.947 2.951 1.00 58.03 214 ILE A O 1
ATOM 1682 N N . ASN A 1 215 ? 12.237 16.697 4.234 1.00 48.81 215 ASN A N 1
ATOM 1683 C CA . ASN A 1 215 ? 12.476 17.763 3.252 1.00 48.81 215 ASN A CA 1
ATOM 1684 C C . ASN A 1 215 ? 13.932 18.255 3.286 1.00 48.81 215 ASN A C 1
ATOM 1686 O O . ASN A 1 215 ? 14.535 18.293 4.385 1.00 48.81 215 ASN A O 1
#

Radius of gyration: 20.34 Å; chains: 1; bounding box: 51×36×56 Å

Secondary structure (DSSP, 8-state):
-TTHHHHHHHHHHHHHHHHHHHHHHH---S-------HHHHHHHHHHHHHSGGGTT----HHHHHHHTTHHHHHHHHHHHHHHHHHTT--TT-EEEEEES-EEEE---TT-TT--EEEES--EEEEEETTB-TT----S--GGGHHHHHHHHTTPPEETTS-S---GGGB-HHHHHHSPPPEES---------PPPTTTS-HHHHHHHHHTTS--

Foldseek 3Di:
DLVVQLVVLVVVQVVQLVVLLVCVVPDDDLDGDTDRCNLVSLQQQQVCLLCVPQDVLVDDPVSVVVRNCSNVVVVVVVVVSVVSVVVVDDLLDKDKDKDQFDWDADDDVPCSRGGIATDRDMDIAMDHPFFDPPFDQDPDDPQQVVLQSCLSSLHADAPPRPHHHSCSRGDPVSCVVRPHHYDPDPDDDPPDPDPDPVPDPPVNVVVCVSSVVDD